Protein AF-A0A2A9N9Y6-F1 (afdb_monomer_lite)

Structure (mmCIF, N/CA/C/O backbone):
data_AF-A0A2A9N9Y6-F1
#
_entry.id   AF-A0A2A9N9Y6-F1
#
loop_
_atom_site.group_PDB
_atom_site.id
_atom_site.type_symbol
_atom_site.label_atom_id
_atom_site.label_alt_id
_atom_site.label_comp_id
_atom_site.label_asym_id
_atom_site.label_entity_id
_atom_site.label_seq_id
_atom_site.pdbx_PDB_ins_code
_atom_site.Cartn_x
_atom_site.Cartn_y
_atom_site.Cartn_z
_atom_site.occupancy
_atom_site.B_iso_or_equiv
_atom_site.auth_seq_id
_atom_site.auth_comp_id
_atom_site.auth_asym_id
_atom_site.auth_atom_id
_atom_site.pdbx_PDB_model_num
ATOM 1 N N . MET A 1 1 ? -31.499 -6.235 -30.268 1.00 58.69 1 MET A N 1
ATOM 2 C CA . MET A 1 1 ? -31.585 -4.941 -29.545 1.00 58.69 1 MET A CA 1
ATOM 3 C C . MET A 1 1 ? -32.166 -5.032 -28.131 1.00 58.69 1 MET A C 1
ATOM 5 O O . MET A 1 1 ? -31.592 -4.410 -27.254 1.00 58.69 1 MET A O 1
ATOM 9 N N . ARG A 1 2 ? -33.234 -5.801 -27.849 1.00 58.19 2 ARG A N 1
ATOM 10 C CA . ARG A 1 2 ? -33.830 -5.861 -26.489 1.00 58.19 2 ARG A CA 1
ATOM 11 C C . ARG A 1 2 ? -32.963 -6.539 -25.407 1.00 58.19 2 ARG A C 1
ATOM 13 O O . ARG A 1 2 ? -32.993 -6.105 -24.264 1.00 58.19 2 ARG A O 1
ATOM 20 N N . LEU A 1 3 ? -32.159 -7.543 -25.766 1.00 54.78 3 LEU A N 1
ATOM 21 C CA . LEU A 1 3 ? -31.260 -8.247 -24.830 1.00 54.78 3 LEU A CA 1
ATOM 22 C C . LEU A 1 3 ? -30.090 -7.379 -24.328 1.00 54.78 3 LEU A C 1
ATOM 24 O O . LEU A 1 3 ? -29.716 -7.473 -23.166 1.00 54.78 3 LEU A O 1
ATOM 28 N N . LEU A 1 4 ? -29.563 -6.486 -25.173 1.00 57.00 4 LEU A N 1
ATOM 29 C CA . LEU A 1 4 ? -28.483 -5.559 -24.801 1.00 57.00 4 LEU A CA 1
ATOM 30 C C . LEU A 1 4 ? -28.962 -4.468 -23.829 1.00 57.00 4 LEU A C 1
ATOM 32 O O . LEU A 1 4 ? -28.223 -4.084 -22.929 1.00 57.00 4 LEU A O 1
ATOM 36 N N . ALA A 1 5 ? -30.211 -4.010 -23.967 1.00 58.53 5 ALA A N 1
ATOM 37 C CA . ALA A 1 5 ? -30.794 -3.009 -23.073 1.00 58.53 5 ALA A CA 1
ATOM 38 C C . ALA A 1 5 ? -31.035 -3.557 -21.653 1.00 58.53 5 ALA A C 1
ATOM 40 O O . ALA A 1 5 ? -30.771 -2.865 -20.676 1.00 58.53 5 ALA A O 1
ATOM 41 N N . LEU A 1 6 ? -31.473 -4.816 -21.531 1.00 61.50 6 LEU A N 1
ATOM 42 C CA . LEU A 1 6 ? -31.686 -5.470 -20.234 1.00 61.50 6 LEU A CA 1
ATOM 43 C C . LEU A 1 6 ? -30.369 -5.731 -19.489 1.00 61.50 6 LEU A C 1
ATOM 45 O O . LEU A 1 6 ? -30.301 -5.507 -18.284 1.00 61.50 6 LEU A O 1
ATOM 49 N N . ALA A 1 7 ? -29.316 -6.142 -20.203 1.00 65.12 7 ALA A N 1
ATOM 50 C CA . ALA A 1 7 ? -27.988 -6.319 -19.618 1.00 65.12 7 ALA A CA 1
ATOM 51 C C . ALA A 1 7 ? -27.400 -4.987 -19.118 1.00 65.12 7 ALA A C 1
ATOM 53 O O . ALA A 1 7 ? -26.877 -4.927 -18.009 1.00 65.12 7 ALA A O 1
ATOM 54 N N . ALA A 1 8 ? -27.553 -3.901 -19.886 1.00 63.06 8 ALA A N 1
ATOM 55 C CA . ALA A 1 8 ? -27.102 -2.571 -19.478 1.00 63.06 8 ALA A CA 1
ATOM 56 C C . ALA A 1 8 ? -27.836 -2.055 -18.225 1.00 63.06 8 ALA A C 1
ATOM 58 O O . ALA A 1 8 ? -27.200 -1.491 -17.340 1.00 63.06 8 ALA A O 1
ATOM 59 N N . SER A 1 9 ? -29.149 -2.290 -18.102 1.00 68.38 9 SER A N 1
ATOM 60 C CA . SER A 1 9 ? -29.914 -1.910 -16.905 1.00 68.38 9 SER A CA 1
ATOM 61 C C . SER A 1 9 ? -29.559 -2.739 -15.664 1.00 68.38 9 SER A C 1
ATOM 63 O O . SER A 1 9 ? -29.547 -2.188 -14.566 1.00 68.38 9 SER A O 1
ATOM 65 N N . LEU A 1 10 ? -29.231 -4.030 -15.816 1.00 68.81 10 LEU A N 1
ATOM 66 C CA . LEU A 1 10 ? -28.799 -4.879 -14.697 1.00 68.81 10 LEU A CA 1
ATOM 67 C C . LEU A 1 10 ? -27.412 -4.472 -14.176 1.00 68.81 10 LEU A C 1
ATOM 69 O O . LEU A 1 10 ? -27.203 -4.381 -12.969 1.00 68.81 10 LEU A O 1
ATOM 73 N N . ILE A 1 11 ? -26.481 -4.188 -15.096 1.00 67.69 11 ILE A N 1
ATOM 74 C CA . ILE A 1 11 ? -25.127 -3.723 -14.768 1.00 67.69 11 ILE A CA 1
ATOM 75 C C . ILE A 1 11 ? -25.197 -2.355 -14.082 1.00 67.69 11 ILE A C 1
ATOM 77 O O . ILE A 1 11 ? -24.563 -2.157 -13.050 1.00 67.69 11 ILE A O 1
ATOM 81 N N . LEU A 1 12 ? -26.014 -1.432 -14.598 1.00 64.62 12 LEU A N 1
ATOM 82 C CA . LEU A 1 12 ? -26.190 -0.116 -13.987 1.00 64.62 12 LEU A CA 1
ATOM 83 C C . LEU A 1 12 ? -26.805 -0.218 -12.578 1.00 64.62 12 LEU A C 1
ATOM 85 O O . LEU A 1 12 ? -26.362 0.486 -11.677 1.00 64.62 12 LEU A O 1
ATOM 89 N N . GLY A 1 13 ? -27.759 -1.132 -12.360 1.00 67.25 13 GLY A N 1
ATOM 90 C CA . GLY A 1 13 ? -28.342 -1.398 -11.039 1.00 67.25 13 GLY A CA 1
ATOM 91 C C . GLY A 1 13 ? -27.327 -1.914 -10.009 1.00 67.25 13 GLY A C 1
ATOM 92 O O . GLY A 1 13 ? -27.244 -1.370 -8.911 1.00 67.25 13 GLY A O 1
ATOM 93 N N . LEU A 1 14 ? -26.496 -2.895 -10.382 1.00 64.69 14 LEU A N 1
ATOM 94 C CA . LEU A 1 14 ? -25.428 -3.440 -9.525 1.00 64.69 14 LEU A CA 1
ATOM 95 C C . LEU A 1 14 ? -24.343 -2.401 -9.189 1.00 64.69 14 LEU A C 1
ATOM 97 O O . LEU A 1 14 ? -23.843 -2.350 -8.061 1.00 64.69 14 LEU A O 1
ATOM 101 N N . VAL A 1 15 ? -23.992 -1.538 -10.147 1.00 66.44 15 VAL A N 1
ATOM 102 C CA . VAL A 1 15 ? -23.052 -0.428 -9.918 1.00 66.44 15 VAL A CA 1
ATOM 103 C C . VAL A 1 15 ? -23.649 0.593 -8.942 1.00 66.44 15 VAL A C 1
ATOM 105 O O . VAL A 1 15 ? -22.985 0.993 -7.989 1.00 66.44 15 VAL A O 1
ATOM 108 N N . ILE A 1 16 ? -24.919 0.970 -9.103 1.00 66.75 16 ILE A N 1
ATOM 109 C CA . ILE A 1 16 ? -25.582 1.915 -8.190 1.00 66.75 16 ILE A CA 1
ATOM 110 C C . ILE A 1 16 ? -25.660 1.341 -6.764 1.00 66.75 16 ILE A C 1
ATOM 112 O O . ILE A 1 16 ? -25.343 2.034 -5.798 1.00 66.75 16 ILE A O 1
ATOM 116 N N . GLU A 1 17 ? -26.015 0.068 -6.607 1.00 64.50 17 GLU A N 1
ATOM 117 C CA . GLU A 1 17 ? -26.155 -0.553 -5.286 1.00 64.50 17 GLU A CA 1
ATOM 118 C C . GLU A 1 17 ? -24.806 -0.699 -4.559 1.00 64.50 17 GLU A C 1
ATOM 120 O O . GLU A 1 17 ? -24.693 -0.365 -3.379 1.00 64.50 17 GLU A O 1
ATOM 125 N N . SER A 1 18 ? -23.742 -1.075 -5.277 1.00 59.81 18 SER A N 1
ATOM 126 C CA . SER A 1 18 ? -22.384 -1.148 -4.714 1.00 59.81 18 SER A CA 1
ATOM 127 C C . SER A 1 18 ? -21.819 0.221 -4.307 1.00 59.81 18 SER A C 1
ATOM 129 O O . SER A 1 18 ? -21.217 0.338 -3.237 1.00 59.81 18 SER A O 1
ATOM 131 N N . THR A 1 19 ? -22.059 1.279 -5.089 1.00 68.19 19 THR A N 1
ATOM 132 C CA . THR A 1 19 ? -21.630 2.645 -4.722 1.00 68.19 19 THR A CA 1
ATOM 133 C C . THR A 1 19 ? -22.338 3.167 -3.469 1.00 68.19 19 THR A C 1
ATOM 135 O O . THR A 1 19 ? -21.688 3.753 -2.603 1.00 68.19 19 THR A O 1
ATOM 138 N N . ASN A 1 20 ? -23.632 2.876 -3.306 1.00 73.81 20 ASN A N 1
ATOM 139 C CA . ASN A 1 20 ? -24.384 3.232 -2.100 1.00 73.81 20 ASN A CA 1
ATOM 140 C C . ASN A 1 20 ? -23.862 2.507 -0.851 1.00 73.81 20 ASN A C 1
ATOM 142 O O . ASN A 1 20 ? -23.744 3.121 0.209 1.00 73.81 20 ASN A O 1
ATOM 146 N N . VAL A 1 21 ? -23.490 1.228 -0.969 1.00 75.31 21 VAL A N 1
ATOM 147 C CA . VAL A 1 21 ? -22.902 0.458 0.142 1.00 75.31 21 VAL A CA 1
ATOM 148 C C . VAL A 1 21 ? -21.537 1.019 0.550 1.00 75.31 21 VAL A C 1
ATOM 150 O O . VAL A 1 21 ? -21.253 1.144 1.743 1.00 75.31 21 VAL A O 1
ATOM 153 N N . LEU A 1 22 ? -20.693 1.394 -0.416 1.00 68.56 22 LEU A N 1
ATOM 154 C CA . LEU A 1 22 ? -19.391 2.005 -0.134 1.00 68.56 22 LEU A CA 1
ATOM 155 C C . LEU A 1 22 ? -19.545 3.368 0.549 1.00 68.56 22 LEU A C 1
ATOM 157 O O . LEU A 1 22 ? -18.901 3.603 1.573 1.00 68.56 22 LEU A O 1
ATOM 161 N N . ALA A 1 23 ? -20.457 4.210 0.056 1.00 71.94 23 ALA A N 1
ATOM 162 C CA . ALA A 1 23 ? -20.754 5.511 0.647 1.00 71.94 23 ALA A CA 1
ATOM 163 C C . ALA A 1 23 ? -21.315 5.387 2.076 1.00 71.94 23 ALA A C 1
ATOM 165 O O . ALA A 1 23 ? -20.883 6.102 2.980 1.00 71.94 23 ALA A O 1
ATOM 166 N N . GLN A 1 24 ? -22.220 4.432 2.324 1.00 75.06 24 GLN A N 1
ATOM 167 C CA . GLN A 1 24 ? -22.729 4.158 3.673 1.00 75.06 24 GLN A CA 1
ATOM 168 C C . GLN A 1 24 ? -21.635 3.646 4.614 1.00 75.06 24 GLN A C 1
ATOM 170 O O . GLN A 1 24 ? -21.554 4.077 5.766 1.00 75.06 24 GLN A O 1
ATOM 175 N N . LYS A 1 25 ? -20.756 2.762 4.131 1.00 71.56 25 LYS A N 1
ATOM 176 C CA . LYS A 1 25 ? -19.620 2.248 4.908 1.00 71.56 25 LYS A CA 1
ATOM 177 C C . LYS A 1 25 ? -18.612 3.349 5.235 1.00 71.56 25 LYS A C 1
ATOM 179 O O . LYS A 1 25 ? -18.011 3.341 6.306 1.00 71.56 25 LYS A O 1
ATOM 184 N N . GLU A 1 26 ? -18.401 4.296 4.332 1.00 76.56 26 GLU A N 1
ATOM 185 C CA . GLU A 1 26 ? -17.541 5.455 4.557 1.00 76.56 26 GLU A CA 1
ATOM 186 C C . GLU A 1 26 ? -18.151 6.447 5.548 1.00 76.56 26 GLU A C 1
ATOM 188 O O . GLU A 1 26 ? -17.486 6.815 6.515 1.00 76.56 26 GLU A O 1
ATOM 193 N N . SER A 1 27 ? -19.440 6.764 5.403 1.00 76.94 27 SER A N 1
ATOM 194 C CA . SER A 1 27 ? -20.175 7.585 6.369 1.00 76.94 27 SER A CA 1
ATOM 195 C C . SER A 1 27 ? -20.147 6.969 7.770 1.00 76.94 27 SER A C 1
ATOM 197 O O . SER A 1 27 ? -19.859 7.666 8.736 1.00 76.94 27 SER A O 1
ATOM 199 N N . SER A 1 28 ? -20.390 5.660 7.887 1.00 83.00 28 SER A N 1
ATOM 200 C CA . SER A 1 28 ? -20.355 4.949 9.170 1.00 83.00 28 SER A CA 1
ATOM 201 C C . SER A 1 28 ? -18.963 4.973 9.808 1.00 83.00 28 SER A C 1
ATOM 203 O O . SER A 1 28 ? -18.843 5.217 11.008 1.00 83.00 28 SER A O 1
ATOM 205 N N . ARG A 1 29 ? -17.900 4.783 9.012 1.00 81.44 29 ARG A N 1
ATOM 206 C CA . ARG A 1 29 ? -16.512 4.880 9.495 1.00 81.44 29 ARG A CA 1
ATOM 207 C C . ARG A 1 29 ? -16.185 6.277 10.011 1.00 81.44 29 ARG A C 1
ATOM 209 O O . ARG A 1 29 ? -15.551 6.390 11.057 1.00 81.44 29 ARG A O 1
ATOM 216 N N . LYS A 1 30 ? -16.639 7.319 9.311 1.00 83.94 30 LYS A N 1
ATOM 217 C CA . LYS A 1 30 ? -16.426 8.709 9.720 1.00 83.94 30 LYS A CA 1
ATOM 218 C C . LYS A 1 30 ? -17.102 9.010 11.062 1.00 83.94 30 LYS A C 1
ATOM 220 O O . LYS A 1 30 ? -16.452 9.546 11.952 1.00 83.94 30 LYS A O 1
ATOM 225 N N . THR A 1 31 ? -18.346 8.570 11.256 1.00 88.81 31 THR A N 1
ATOM 226 C CA . THR A 1 31 ? -19.064 8.742 12.533 1.00 88.81 31 THR A CA 1
ATOM 227 C C . THR A 1 31 ? -18.363 8.027 13.694 1.00 88.81 31 THR A C 1
ATOM 229 O O . THR A 1 31 ? -18.177 8.616 14.756 1.00 88.81 31 THR A O 1
ATOM 232 N N . ILE A 1 32 ? -17.893 6.790 13.486 1.00 90.00 32 ILE A N 1
ATOM 233 C CA . ILE A 1 32 ? -17.138 6.042 14.508 1.00 90.00 32 ILE A CA 1
ATOM 234 C C . ILE A 1 32 ? -15.849 6.783 14.889 1.00 90.00 32 ILE A C 1
ATOM 236 O O . ILE A 1 32 ? -15.510 6.873 16.071 1.00 90.00 32 ILE A O 1
ATOM 240 N N . ALA A 1 33 ? -15.132 7.323 13.902 1.00 87.50 33 ALA A N 1
ATOM 241 C CA . ALA A 1 33 ? -13.901 8.069 14.138 1.00 87.50 33 ALA A CA 1
ATOM 242 C C . ALA A 1 33 ? -14.154 9.369 14.926 1.00 87.50 33 ALA A C 1
ATOM 244 O O . ALA A 1 33 ? -13.429 9.653 15.879 1.00 87.50 33 ALA A O 1
ATOM 245 N N . GLU A 1 34 ? -15.211 10.116 14.592 1.00 90.31 34 GLU A N 1
ATOM 246 C CA . GLU A 1 34 ? -15.605 11.341 15.304 1.00 90.31 34 GLU A CA 1
ATOM 247 C C . GLU A 1 34 ? -15.986 11.064 16.767 1.00 90.31 34 GLU A C 1
ATOM 249 O O . GLU A 1 34 ? -15.565 11.790 17.671 1.00 90.31 34 GLU A O 1
ATOM 254 N N . ASP A 1 35 ? -16.741 9.995 17.027 1.00 91.62 35 ASP A N 1
ATOM 255 C CA . ASP A 1 35 ? -17.136 9.613 18.387 1.00 91.62 35 ASP A CA 1
ATOM 256 C C . ASP A 1 35 ? -15.939 9.146 19.223 1.00 91.62 35 ASP A C 1
ATOM 258 O O . ASP A 1 35 ? -15.804 9.521 20.391 1.00 91.62 35 ASP A O 1
ATOM 262 N N . THR A 1 36 ? -15.019 8.403 18.604 1.00 91.69 36 THR A N 1
ATOM 263 C CA . THR A 1 36 ? -13.768 7.978 19.249 1.00 91.69 36 THR A CA 1
ATOM 264 C C . THR A 1 36 ? -12.891 9.182 19.582 1.00 91.69 36 THR A C 1
ATOM 266 O O . THR A 1 36 ? -12.362 9.273 20.689 1.00 91.69 36 THR A O 1
ATOM 269 N N . CYS A 1 37 ? -12.779 10.151 18.669 1.00 91.25 37 CYS A N 1
ATOM 270 C CA . CYS A 1 37 ? -12.046 11.393 18.905 1.00 91.25 37 CYS A CA 1
ATOM 271 C C . CYS A 1 37 ? -12.609 12.167 20.103 1.00 91.25 37 CYS A C 1
ATOM 273 O O . CYS A 1 37 ? -11.850 12.618 20.963 1.00 91.25 37 CYS A O 1
ATOM 275 N N . LYS A 1 38 ? -13.938 12.303 20.198 1.00 91.94 38 LYS A N 1
ATOM 276 C CA . LYS A 1 38 ? -14.586 12.977 21.336 1.00 91.94 38 LYS A CA 1
ATOM 277 C C . LYS A 1 38 ? -14.271 12.273 22.657 1.00 91.94 38 LYS A C 1
ATOM 279 O O . LYS A 1 38 ? -13.947 12.945 23.636 1.00 91.94 38 LYS A O 1
ATOM 284 N N . ALA A 1 39 ? -14.317 10.939 22.680 1.00 91.62 39 ALA A N 1
ATOM 285 C CA . ALA A 1 39 ? -13.985 10.145 23.862 1.00 91.62 39 ALA A CA 1
ATOM 286 C C . ALA A 1 39 ? -12.510 10.304 24.274 1.00 91.62 39 ALA A C 1
ATOM 288 O O . ALA A 1 39 ? -12.209 10.526 25.449 1.00 91.62 39 ALA A O 1
ATOM 289 N N . LEU A 1 40 ? -11.590 10.267 23.305 1.00 91.12 40 LEU A N 1
ATOM 290 C CA . LEU A 1 40 ? -10.159 10.477 23.529 1.00 91.12 40 LEU A CA 1
ATOM 291 C C . LEU A 1 40 ? -9.873 11.873 24.084 1.00 91.12 40 LEU A C 1
ATOM 293 O O . LEU A 1 40 ? -9.173 12.002 25.088 1.00 91.12 40 LEU A O 1
ATOM 297 N N . LYS A 1 41 ? -10.474 12.907 23.490 1.00 90.94 41 LYS A N 1
ATOM 298 C CA . LYS A 1 41 ? -10.328 14.299 23.928 1.00 90.94 41 LYS A CA 1
ATOM 299 C C . LYS A 1 41 ? -10.867 14.512 25.344 1.00 90.94 41 LYS A C 1
ATOM 301 O O . LYS A 1 41 ? -10.238 15.204 26.140 1.00 90.94 41 LYS A O 1
ATOM 306 N N . ALA A 1 42 ? -11.983 13.866 25.693 1.00 90.31 42 ALA A N 1
ATOM 307 C CA . ALA A 1 42 ? -12.550 13.921 27.040 1.00 90.31 42 ALA A CA 1
ATOM 308 C C . ALA A 1 42 ? -11.653 13.263 28.107 1.00 90.31 42 ALA A C 1
ATOM 310 O O . ALA A 1 42 ? -11.674 13.688 29.260 1.00 90.31 42 ALA A O 1
ATOM 311 N N . LYS A 1 43 ? -10.868 12.238 27.745 1.00 88.31 43 LYS A N 1
ATOM 312 C CA . LYS A 1 43 ? -10.012 11.499 28.691 1.00 88.31 43 LYS A CA 1
ATOM 313 C C . LYS A 1 43 ? -8.578 12.006 28.785 1.00 88.31 43 LYS A C 1
ATOM 315 O O . LYS A 1 43 ? -8.010 11.984 29.872 1.00 88.31 43 LYS A O 1
ATOM 320 N N . LEU A 1 44 ? -7.987 12.398 27.660 1.00 87.69 44 LEU A N 1
ATOM 321 C CA . LEU A 1 44 ? -6.572 12.773 27.552 1.00 87.69 44 LEU A CA 1
ATOM 322 C C . LEU A 1 44 ? -6.359 14.292 27.486 1.00 87.69 44 LEU A C 1
ATOM 324 O O . LEU A 1 44 ? -5.232 14.760 27.627 1.00 87.69 44 LEU A O 1
ATOM 328 N N . GLY A 1 45 ? -7.435 15.063 27.311 1.00 86.62 45 GLY A N 1
ATOM 329 C CA . GLY A 1 45 ? -7.388 16.516 27.223 1.00 86.62 45 GLY A CA 1
ATOM 330 C C . GLY A 1 45 ? -6.913 17.036 25.863 1.00 86.62 45 GLY A C 1
ATOM 331 O O . GLY A 1 45 ? -6.511 16.288 24.972 1.00 86.62 45 GLY A O 1
ATOM 332 N N . THR A 1 46 ? -6.965 18.360 25.717 1.00 82.94 46 THR A N 1
ATOM 333 C CA . THR A 1 46 ? -6.658 19.086 24.471 1.00 82.94 46 THR A CA 1
ATOM 334 C C . THR A 1 46 ? -5.169 19.163 24.151 1.00 82.94 46 THR A C 1
ATOM 336 O O . THR A 1 46 ? -4.812 19.457 23.021 1.00 82.94 46 THR A O 1
ATOM 339 N N . THR A 1 47 ? -4.299 18.929 25.136 1.00 83.00 47 THR A N 1
ATOM 340 C CA . THR A 1 47 ? -2.842 18.932 24.938 1.00 83.00 47 THR A CA 1
ATOM 341 C C . THR A 1 47 ? -2.374 17.669 24.222 1.00 83.00 47 THR A C 1
ATOM 343 O O . THR A 1 47 ? -1.484 17.733 23.392 1.00 83.00 47 THR A O 1
ATOM 346 N N . ILE A 1 48 ? -2.978 16.517 24.531 1.00 86.44 48 ILE A N 1
ATOM 347 C CA . ILE A 1 48 ? -2.622 15.227 23.921 1.00 86.44 48 ILE A CA 1
ATOM 348 C C . ILE A 1 48 ? -3.394 15.003 22.618 1.00 86.44 48 ILE A C 1
ATOM 350 O O . ILE A 1 48 ? -2.870 14.397 21.687 1.00 86.44 48 ILE A O 1
ATOM 354 N N . VAL A 1 49 ? -4.641 15.473 22.553 1.00 88.50 49 VAL A N 1
ATOM 355 C CA . VAL A 1 49 ? -5.497 15.394 21.363 1.00 88.50 49 VAL A CA 1
ATOM 356 C C . VAL A 1 49 ? -5.819 16.820 20.916 1.00 88.50 49 VAL A C 1
ATOM 358 O O . VAL A 1 49 ? -6.830 17.381 21.360 1.00 88.50 49 VAL A O 1
ATOM 361 N N . PRO A 1 50 ? -4.941 17.442 20.111 1.00 86.94 50 PRO A N 1
ATOM 362 C CA . PRO A 1 50 ? -5.142 18.806 19.660 1.00 86.94 50 PRO A CA 1
ATOM 363 C C . PRO A 1 50 ? -6.295 18.907 18.666 1.00 86.94 50 PRO A C 1
ATOM 365 O O . PRO A 1 50 ? -6.704 17.934 18.030 1.00 86.94 50 PRO A O 1
ATOM 368 N N . ASP A 1 51 ? -6.811 20.125 18.544 1.00 85.56 51 ASP A N 1
ATOM 369 C CA . ASP A 1 51 ? -7.822 20.476 17.557 1.00 85.56 51 ASP A CA 1
ATOM 370 C C . ASP A 1 51 ? -7.238 20.570 16.145 1.00 85.56 51 ASP A C 1
ATOM 372 O O . ASP A 1 51 ? -6.072 20.913 15.969 1.00 85.56 51 ASP A O 1
ATOM 376 N N . GLU A 1 52 ? -8.084 20.357 15.136 1.00 81.88 52 GLU A N 1
ATOM 377 C CA . GLU A 1 52 ? -7.733 20.447 13.707 1.00 81.88 52 GLU A CA 1
ATOM 378 C C . GLU A 1 52 ? -7.104 21.793 13.298 1.00 81.88 52 GLU A C 1
ATOM 380 O O . GLU A 1 52 ? -6.378 21.881 12.312 1.00 81.88 52 GLU A O 1
ATOM 385 N N . ASN A 1 53 ? -7.357 22.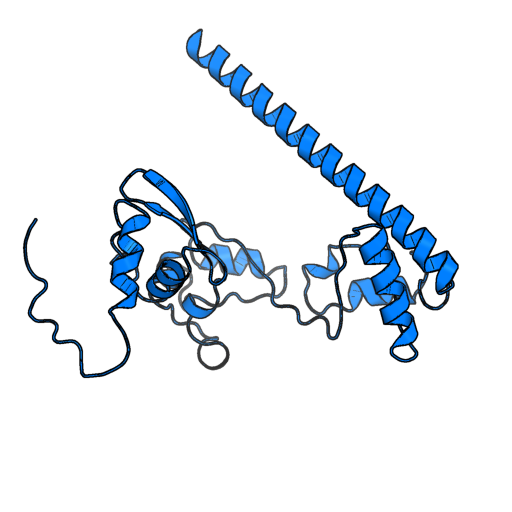848 14.078 1.00 83.00 53 ASN A N 1
ATOM 386 C CA . ASN A 1 53 ? -6.839 24.194 13.840 1.00 83.00 53 ASN A CA 1
ATOM 387 C C . ASN A 1 53 ? -5.522 24.482 14.583 1.00 83.00 53 ASN A C 1
ATOM 389 O O . ASN A 1 53 ? -5.039 25.616 14.548 1.00 83.00 53 ASN A O 1
ATOM 393 N N . SER A 1 54 ? -4.959 23.511 15.309 1.00 85.69 54 SER A N 1
ATOM 394 C CA . SER A 1 54 ? -3.718 23.719 16.052 1.00 85.69 54 SER A CA 1
ATOM 395 C C . SER A 1 54 ? -2.488 23.645 15.128 1.00 85.69 54 SER A C 1
ATOM 397 O O . SER A 1 54 ? -2.489 22.926 14.125 1.00 85.69 54 SER A O 1
ATOM 399 N N . PRO A 1 55 ? -1.395 24.356 15.457 1.00 85.62 55 PRO A N 1
ATOM 400 C CA . PRO A 1 55 ? -0.151 24.252 14.695 1.00 85.62 55 PRO A CA 1
ATOM 401 C C . PRO A 1 55 ? 0.481 22.854 14.794 1.00 85.62 55 PRO A C 1
ATOM 403 O O . PRO A 1 55 ? 1.139 22.416 13.856 1.00 85.62 55 PRO A O 1
ATOM 406 N N . GLU A 1 56 ? 0.262 22.135 15.898 1.00 84.06 56 GLU A N 1
ATOM 407 C CA . GLU A 1 56 ? 0.749 20.760 16.091 1.00 84.06 56 GLU A CA 1
ATOM 408 C C . GLU A 1 56 ? 0.012 19.776 15.177 1.00 84.06 56 GLU A C 1
ATOM 410 O O . GLU A 1 56 ? 0.624 18.859 14.632 1.00 84.06 56 GLU A O 1
ATOM 415 N N . TRP A 1 57 ? -1.289 19.999 14.966 1.00 85.88 57 TRP A N 1
ATOM 416 C CA . TRP A 1 57 ? -2.086 19.248 14.005 1.00 85.88 57 TRP A CA 1
ATOM 417 C C . TRP A 1 57 ? -1.564 19.434 12.582 1.00 85.88 57 TRP A C 1
ATOM 419 O O . TRP A 1 57 ? -1.263 18.455 11.902 1.00 85.88 57 TRP A O 1
ATOM 429 N N . ALA A 1 58 ? -1.401 20.691 12.157 1.00 85.00 58 ALA A N 1
ATOM 430 C CA . ALA A 1 58 ? -0.894 21.015 10.828 1.00 85.00 58 ALA A CA 1
ATOM 431 C C . ALA A 1 58 ? 0.511 20.435 10.597 1.00 85.00 58 ALA A C 1
ATOM 433 O O . ALA A 1 58 ? 0.765 19.834 9.557 1.00 85.00 58 ALA A O 1
ATOM 434 N N . ALA A 1 59 ? 1.397 20.540 11.593 1.00 82.69 59 ALA A N 1
ATOM 435 C CA . ALA A 1 59 ? 2.741 19.975 11.518 1.00 82.69 59 ALA A CA 1
ATOM 436 C C . ALA A 1 59 ? 2.737 18.445 11.385 1.00 82.69 59 ALA A C 1
ATOM 438 O O . ALA A 1 59 ? 3.624 17.888 10.749 1.00 82.69 59 ALA A O 1
ATOM 439 N N . ALA A 1 60 ? 1.760 17.747 11.965 1.00 79.56 60 ALA A N 1
ATOM 440 C CA . ALA A 1 60 ? 1.691 16.293 11.872 1.00 79.56 60 ALA A CA 1
ATOM 441 C C . ALA A 1 60 ? 1.117 15.765 10.560 1.00 79.56 60 ALA A C 1
ATOM 443 O O . ALA A 1 60 ? 1.403 14.617 10.223 1.00 79.56 60 ALA A O 1
ATOM 444 N N . LEU A 1 61 ? 0.357 16.581 9.826 1.00 79.44 61 LEU A N 1
ATOM 445 C CA . LEU A 1 61 ? -0.052 16.256 8.459 1.00 79.44 61 LEU A CA 1
ATOM 446 C C . LEU A 1 61 ? 1.141 16.293 7.495 1.00 79.44 61 LEU A C 1
ATOM 448 O O . LEU A 1 61 ? 1.246 15.411 6.655 1.00 79.44 61 LEU A O 1
ATOM 452 N N . ASP A 1 62 ? 2.068 17.234 7.701 1.00 76.12 62 ASP A N 1
ATOM 453 C CA . ASP A 1 62 ? 3.289 17.425 6.892 1.00 76.12 62 ASP A CA 1
ATOM 454 C C . ASP A 1 62 ? 4.496 16.600 7.404 1.00 76.12 62 ASP A C 1
ATOM 456 O O . ASP A 1 62 ? 5.541 16.490 6.767 1.00 76.12 62 ASP A O 1
ATOM 460 N N . ALA A 1 63 ? 4.378 15.984 8.586 1.00 71.81 63 ALA A N 1
ATOM 461 C CA . ALA A 1 63 ? 5.436 15.169 9.187 1.00 71.81 63 ALA A CA 1
ATOM 462 C C . ALA A 1 63 ? 5.753 13.835 8.471 1.00 71.81 63 ALA A C 1
ATOM 464 O O . ALA A 1 63 ? 6.893 13.365 8.588 1.00 71.81 63 ALA A O 1
ATOM 465 N N . PRO A 1 64 ? 4.810 13.134 7.807 1.00 70.94 64 PRO A N 1
ATOM 466 C CA . PRO A 1 64 ? 5.132 11.919 7.080 1.00 70.94 64 PRO A CA 1
ATOM 467 C C . PRO A 1 64 ? 6.048 12.221 5.892 1.00 70.94 64 PRO A C 1
ATOM 469 O O . PRO A 1 64 ? 5.691 12.947 4.977 1.00 70.94 64 PRO A O 1
ATOM 472 N N . TRP A 1 65 ? 7.194 11.545 5.825 1.00 62.59 65 TRP A N 1
ATOM 473 C CA . TRP A 1 65 ? 8.101 11.634 4.670 1.00 62.59 65 TRP A CA 1
ATOM 474 C C . TRP A 1 65 ? 7.527 11.017 3.379 1.00 62.59 65 TRP A C 1
ATOM 476 O O . TRP A 1 65 ? 8.130 11.076 2.311 1.00 62.59 65 TRP A O 1
ATOM 486 N N . ASN A 1 66 ? 6.388 10.343 3.497 1.00 63.34 66 ASN A N 1
ATOM 487 C CA . ASN A 1 66 ? 5.696 9.643 2.431 1.00 63.34 66 ASN A CA 1
ATOM 488 C C . ASN A 1 66 ? 4.528 10.514 1.937 1.00 63.34 66 ASN A C 1
ATOM 490 O O . ASN A 1 66 ? 3.556 10.707 2.670 1.00 63.34 66 ASN A O 1
ATOM 494 N N . LEU A 1 67 ? 4.593 10.943 0.672 1.00 61.78 67 LEU A N 1
ATOM 495 C CA . LEU A 1 67 ? 3.606 11.830 0.040 1.00 61.78 67 LEU A CA 1
ATOM 496 C C . LEU A 1 67 ? 2.196 11.222 -0.094 1.00 61.78 67 LEU A C 1
ATOM 498 O O . LEU A 1 67 ? 1.230 11.946 -0.302 1.00 61.78 67 LEU A O 1
ATOM 502 N N . VAL A 1 68 ? 2.028 9.902 0.043 1.00 62.47 68 VAL A N 1
ATOM 503 C CA . VAL A 1 68 ? 0.694 9.269 0.104 1.00 62.47 68 VAL A CA 1
ATOM 504 C C . VAL A 1 68 ? 0.009 9.539 1.442 1.00 62.47 68 VAL A C 1
ATOM 506 O O . VAL A 1 68 ? -1.214 9.653 1.487 1.00 62.47 68 VAL A O 1
ATOM 509 N N . ASN A 1 69 ? 0.774 9.654 2.530 1.00 62.09 69 ASN A N 1
ATOM 510 C CA . ASN A 1 69 ? 0.212 9.964 3.846 1.00 62.09 69 ASN A CA 1
ATOM 511 C C . ASN A 1 69 ? -0.145 11.457 3.976 1.00 62.09 69 ASN A C 1
ATOM 513 O O . ASN A 1 69 ? -1.061 11.777 4.725 1.00 62.09 69 ASN A O 1
ATOM 517 N N . ASP A 1 70 ? 0.512 12.330 3.205 1.00 61.94 70 ASP A N 1
ATOM 518 C CA . ASP A 1 70 ? 0.259 13.783 3.144 1.00 61.94 70 ASP A CA 1
ATOM 519 C C . ASP A 1 70 ? -1.150 14.112 2.584 1.00 61.94 70 ASP A C 1
ATOM 521 O O . ASP A 1 70 ? -1.776 15.114 2.919 1.00 61.94 70 ASP A O 1
ATOM 525 N N . GLY A 1 71 ? -1.732 13.200 1.792 1.00 62.09 71 GLY A N 1
ATOM 526 C CA . GLY A 1 71 ? -3.102 13.315 1.272 1.00 62.09 71 GLY A CA 1
ATOM 527 C C . GLY A 1 71 ? -4.207 12.752 2.178 1.00 62.09 71 GLY A C 1
ATOM 528 O O . GLY A 1 71 ? -5.382 12.811 1.806 1.00 62.09 71 GLY A O 1
ATOM 529 N N . VAL A 1 72 ? -3.873 12.167 3.336 1.00 68.88 72 VAL A N 1
ATOM 530 C CA . VAL A 1 72 ? -4.841 11.504 4.226 1.00 68.88 72 VAL A CA 1
ATOM 531 C C . VAL A 1 72 ? -4.946 12.265 5.544 1.00 68.88 72 VAL A C 1
ATOM 533 O O . VAL A 1 72 ? -4.162 12.054 6.462 1.00 68.88 72 VAL A O 1
ATOM 536 N N . ALA A 1 73 ? -5.971 13.111 5.666 1.00 77.00 73 ALA A N 1
ATOM 537 C CA . ALA A 1 73 ? -6.271 13.804 6.916 1.00 77.00 73 ALA A CA 1
ATOM 538 C C . ALA A 1 73 ? -7.016 12.866 7.896 1.00 77.00 73 ALA A C 1
ATOM 540 O O . ALA A 1 73 ? -8.153 12.467 7.612 1.00 77.00 73 ALA A O 1
ATOM 541 N N . PRO A 1 74 ? -6.422 12.487 9.044 1.00 85.56 74 PRO A N 1
ATOM 542 C CA . PRO A 1 74 ? -7.120 11.724 10.070 1.00 85.56 74 PRO A CA 1
ATOM 543 C C . PRO A 1 74 ? -8.208 12.573 10.740 1.00 85.56 74 PRO A C 1
ATOM 545 O O . PRO A 1 74 ? -8.144 13.796 10.764 1.00 85.56 74 PRO A O 1
ATOM 548 N N . THR A 1 75 ? -9.205 11.922 11.343 1.00 88.56 75 THR A N 1
ATOM 549 C CA . THR A 1 75 ? -10.238 12.613 12.139 1.00 88.56 75 THR A CA 1
ATOM 550 C C . THR A 1 75 ? -9.690 13.145 13.462 1.00 88.56 75 THR A C 1
ATOM 552 O O . THR A 1 75 ? -10.184 14.140 13.979 1.00 88.56 75 THR A O 1
ATOM 555 N N . CYS A 1 76 ? -8.675 12.482 14.022 1.00 89.06 76 CYS A N 1
ATOM 556 C CA . CYS A 1 76 ? -7.984 12.923 15.227 1.00 89.06 76 CYS A CA 1
ATOM 557 C C . CYS A 1 76 ? -6.550 12.392 15.280 1.00 89.06 76 CYS A C 1
ATOM 559 O O . CYS A 1 76 ? -6.284 11.292 14.794 1.00 89.06 76 CYS A O 1
ATOM 561 N N . ILE A 1 77 ? -5.652 13.127 15.933 1.00 89.50 77 ILE A N 1
ATOM 562 C CA . ILE A 1 77 ? -4.259 12.746 16.156 1.00 89.50 77 ILE A CA 1
ATOM 563 C C . ILE A 1 77 ? -4.020 12.774 17.661 1.00 89.50 77 ILE A C 1
ATOM 565 O O . ILE A 1 77 ? -4.480 13.675 18.359 1.00 89.50 77 ILE A O 1
ATOM 569 N N . VAL A 1 78 ? -3.333 11.754 18.163 1.00 89.50 78 VAL A N 1
ATOM 570 C CA . VAL A 1 78 ? -2.971 11.627 19.575 1.00 89.50 78 VAL A CA 1
ATOM 571 C C . VAL A 1 78 ? -1.456 11.770 19.667 1.00 89.50 78 VAL A C 1
ATOM 573 O O . VAL A 1 78 ? -0.740 10.930 19.124 1.00 89.50 78 VAL A O 1
ATOM 576 N N . PHE A 1 79 ? -0.972 12.799 20.363 1.00 88.19 79 PHE A N 1
ATOM 577 C CA . PHE A 1 79 ? 0.451 13.040 20.613 1.00 88.19 79 PHE A CA 1
ATOM 578 C C . PHE A 1 79 ? 0.816 12.654 22.049 1.00 88.19 79 PHE A C 1
ATOM 580 O O . PHE A 1 79 ? 0.637 13.439 22.982 1.00 88.19 79 PHE A O 1
ATOM 587 N N . PRO A 1 80 ? 1.313 11.430 22.279 1.00 86.06 80 PRO A N 1
ATOM 588 C CA . PRO A 1 80 ? 1.790 11.038 23.596 1.00 86.06 80 PRO A CA 1
ATOM 589 C C . PRO A 1 80 ? 3.157 11.690 23.876 1.00 86.06 80 PRO A C 1
ATOM 591 O O . PRO A 1 80 ? 4.164 11.271 23.314 1.00 86.06 80 PRO A O 1
ATOM 594 N N . TYR A 1 81 ? 3.198 12.704 24.747 1.00 77.50 81 TYR A N 1
ATOM 595 C CA . TYR A 1 81 ? 4.454 13.366 25.153 1.00 77.50 81 TYR A CA 1
ATOM 596 C C . TYR A 1 81 ? 5.146 12.683 26.345 1.00 77.50 81 TYR A C 1
ATOM 598 O O . TYR A 1 81 ? 6.367 12.554 26.353 1.00 77.50 81 TYR A O 1
ATOM 606 N N . ASP A 1 82 ? 4.367 12.188 27.311 1.00 63.62 82 ASP A N 1
ATOM 607 C CA . ASP A 1 82 ? 4.844 11.328 28.403 1.00 63.62 82 ASP A CA 1
ATOM 608 C C . ASP A 1 82 ? 4.538 9.848 28.119 1.00 63.62 82 ASP A C 1
ATOM 610 O O . ASP A 1 82 ? 3.636 9.556 27.333 1.00 63.62 82 ASP A O 1
ATOM 614 N N . HIS A 1 83 ? 5.293 8.947 28.772 1.00 66.44 83 HIS A N 1
ATOM 615 C CA . HIS A 1 83 ? 5.336 7.474 28.647 1.00 66.44 83 HIS A CA 1
ATOM 616 C C . HIS A 1 83 ? 3.976 6.713 28.504 1.00 66.44 83 HIS A C 1
ATOM 618 O O . HIS A 1 83 ? 2.887 7.260 28.371 1.00 66.44 83 HIS A O 1
ATOM 624 N N . THR A 1 84 ? 4.042 5.375 28.549 1.00 65.25 84 THR A N 1
ATOM 625 C CA . THR A 1 84 ? 3.006 4.339 28.319 1.00 65.25 84 THR A CA 1
ATOM 626 C C . THR A 1 84 ? 1.529 4.645 28.671 1.00 65.25 84 THR A C 1
ATOM 628 O O . THR A 1 84 ? 0.664 4.156 27.932 1.00 65.25 84 THR A O 1
ATOM 631 N N . PRO A 1 85 ? 1.164 5.401 29.737 1.00 80.38 85 PRO A N 1
ATOM 632 C CA . PRO A 1 85 ? -0.240 5.640 30.082 1.00 80.38 85 PRO A CA 1
ATOM 633 C C . PRO A 1 85 ? -1.097 6.242 28.961 1.00 80.38 85 PRO A C 1
ATOM 635 O O . PRO A 1 85 ? -2.192 5.727 28.725 1.00 80.38 85 PRO A O 1
ATOM 638 N N . HIS A 1 86 ? -0.608 7.249 28.228 1.00 85.75 86 HIS A N 1
ATOM 639 C CA . HIS A 1 86 ? -1.379 7.907 27.162 1.00 85.75 86 HIS A CA 1
ATOM 640 C C . HIS A 1 86 ? -1.727 6.947 26.024 1.00 85.75 86 HIS A C 1
ATOM 642 O O . HIS A 1 86 ? -2.885 6.851 25.620 1.00 85.75 86 HIS A O 1
ATOM 648 N N . VAL A 1 87 ? -0.743 6.166 25.571 1.00 85.81 87 VAL A N 1
ATOM 649 C CA . VAL A 1 87 ? -0.940 5.156 24.524 1.00 85.81 87 VAL A CA 1
ATOM 650 C C . VAL A 1 87 ? -1.905 4.075 25.006 1.00 85.81 87 VAL A C 1
ATOM 652 O O . VAL A 1 87 ? -2.823 3.699 24.284 1.00 85.81 87 VAL A O 1
ATOM 655 N N . SER A 1 88 ? -1.760 3.606 26.249 1.00 87.25 88 SER A N 1
ATOM 656 C CA . SER A 1 88 ? -2.643 2.571 26.801 1.00 87.25 88 SER A CA 1
ATOM 657 C C . SER A 1 88 ? -4.101 3.031 26.926 1.00 87.25 88 SER A C 1
ATOM 659 O O . SER A 1 88 ? -5.018 2.248 26.685 1.00 87.25 88 SER A O 1
ATOM 661 N N . ALA A 1 89 ? -4.327 4.298 27.279 1.00 86.81 89 ALA A N 1
ATOM 662 C CA . ALA A 1 89 ? -5.654 4.891 27.357 1.00 86.81 89 ALA A CA 1
ATOM 663 C C . ALA A 1 89 ? -6.241 5.116 25.958 1.00 86.81 89 ALA A C 1
ATOM 665 O O . ALA A 1 89 ? -7.398 4.771 25.729 1.00 86.81 89 ALA A O 1
ATOM 666 N N . ALA A 1 90 ? -5.429 5.593 25.011 1.00 88.38 90 ALA A N 1
ATOM 667 C CA . ALA A 1 90 ? -5.856 5.780 23.632 1.00 88.38 90 ALA A CA 1
ATOM 668 C C . ALA A 1 90 ? -6.263 4.455 22.969 1.00 88.38 90 ALA A C 1
ATOM 670 O O . ALA A 1 90 ? -7.347 4.344 22.399 1.00 88.38 90 ALA A O 1
ATOM 671 N N . MET A 1 91 ? -5.443 3.413 23.128 1.00 89.44 91 MET A N 1
ATOM 672 C CA . MET A 1 91 ? -5.728 2.087 22.577 1.00 89.44 91 MET A CA 1
ATOM 673 C C . MET A 1 91 ? -6.987 1.456 23.179 1.00 89.44 91 MET A C 1
ATOM 675 O O . MET A 1 91 ? -7.714 0.767 22.467 1.00 89.44 91 MET A O 1
ATOM 679 N N . LYS A 1 92 ? -7.285 1.702 24.463 1.00 90.94 92 LYS A N 1
ATOM 680 C CA . LYS A 1 92 ? -8.532 1.227 25.085 1.00 90.94 92 LYS A CA 1
ATOM 681 C C . LYS A 1 92 ? -9.763 1.816 24.401 1.00 90.94 92 LYS A C 1
ATOM 683 O O . LYS A 1 92 ? -10.659 1.058 24.045 1.00 90.94 92 LYS A O 1
ATOM 688 N N . GLU A 1 93 ? -9.791 3.128 24.179 1.00 89.38 93 GLU A N 1
ATOM 689 C CA . GLU A 1 93 ? -10.922 3.783 23.506 1.00 89.38 93 GLU A CA 1
ATOM 690 C C . GLU A 1 93 ? -11.051 3.332 22.047 1.00 89.38 93 GLU A C 1
ATOM 692 O O . GLU A 1 93 ? -12.140 2.975 21.603 1.00 89.38 93 GLU A O 1
ATOM 697 N N . ILE A 1 94 ? -9.935 3.239 21.318 1.00 89.06 94 ILE A N 1
ATOM 698 C CA . ILE A 1 94 ? -9.919 2.762 19.927 1.00 89.06 94 ILE A CA 1
ATOM 699 C C . ILE A 1 94 ? -10.520 1.354 19.812 1.00 89.06 94 ILE A C 1
ATOM 701 O O . ILE A 1 94 ? -11.335 1.097 18.924 1.00 89.06 94 ILE A O 1
ATOM 705 N N . VAL A 1 95 ? -10.162 0.446 20.727 1.00 90.69 95 VAL A N 1
ATOM 706 C CA . VAL A 1 95 ? -10.689 -0.927 20.748 1.00 90.69 95 VAL A CA 1
ATOM 707 C C . VAL A 1 95 ? -12.175 -0.957 21.120 1.00 90.69 95 VAL A C 1
ATOM 709 O O . VAL A 1 95 ? -12.931 -1.699 20.493 1.00 90.69 95 VAL A O 1
ATOM 712 N N . ILE A 1 96 ? -12.611 -0.149 22.094 1.00 90.38 96 ILE A N 1
ATOM 713 C CA . ILE A 1 96 ? -14.024 -0.055 22.506 1.00 90.38 96 ILE A CA 1
ATOM 714 C C . ILE A 1 96 ? -14.900 0.404 21.337 1.00 90.38 96 ILE A C 1
ATOM 716 O O . ILE A 1 96 ? -15.931 -0.208 21.055 1.00 90.38 96 ILE A O 1
ATOM 720 N N . HIS A 1 97 ? -14.466 1.446 20.631 1.00 88.31 97 HIS A N 1
ATOM 721 C CA . HIS A 1 97 ? -15.215 2.033 19.524 1.00 88.31 97 HIS A CA 1
ATOM 722 C C . HIS A 1 97 ? -14.987 1.321 18.180 1.00 88.31 97 HIS A C 1
ATOM 724 O O . HIS A 1 97 ? -15.686 1.610 17.211 1.00 88.31 97 HIS A O 1
ATOM 730 N N . LYS A 1 98 ? -14.047 0.364 18.114 1.00 87.94 98 LYS A N 1
ATOM 731 C CA . LYS A 1 98 ? -13.617 -0.324 16.881 1.00 87.94 98 LYS A CA 1
ATOM 732 C C . LYS A 1 98 ? -13.179 0.654 15.784 1.00 87.94 98 LYS A C 1
ATOM 734 O O . LYS A 1 98 ? -13.445 0.435 14.601 1.00 87.94 98 LYS A O 1
ATOM 739 N N . ALA A 1 99 ? -12.525 1.742 16.178 1.00 87.44 99 ALA A N 1
ATOM 740 C CA . ALA A 1 99 ? -12.035 2.736 15.238 1.00 87.44 99 ALA A CA 1
ATOM 741 C C . ALA A 1 99 ? -10.827 2.206 14.457 1.00 87.44 99 ALA A C 1
ATOM 743 O O . ALA A 1 99 ? -9.966 1.506 14.995 1.00 87.44 99 ALA A O 1
ATOM 744 N N . HIS A 1 100 ? -10.744 2.577 13.180 1.00 84.88 100 HIS A N 1
ATOM 745 C CA . HIS A 1 100 ? -9.514 2.404 12.420 1.00 84.88 100 HIS A CA 1
ATOM 746 C C . HIS A 1 100 ? -8.463 3.377 12.948 1.00 84.88 100 HIS A C 1
ATOM 748 O O . HIS A 1 100 ? -8.759 4.548 13.177 1.00 84.88 100 HIS A O 1
ATOM 754 N N . TYR A 1 101 ? -7.237 2.895 13.118 1.00 87.62 101 TYR A N 1
ATOM 755 C CA . TYR A 1 101 ? -6.129 3.703 13.603 1.00 87.62 101 TYR A CA 1
ATOM 756 C C . TYR A 1 101 ? -4.876 3.441 12.772 1.00 87.62 101 TYR A C 1
ATOM 758 O O . TYR A 1 101 ? -4.704 2.369 12.188 1.00 87.62 101 TYR A O 1
ATOM 766 N N . ALA A 1 102 ? -3.996 4.434 12.745 1.00 80.88 102 ALA A N 1
ATOM 767 C CA . ALA A 1 102 ? -2.649 4.332 12.215 1.00 80.88 102 ALA A CA 1
ATOM 768 C C . ALA A 1 102 ? -1.675 4.786 13.305 1.00 80.88 102 ALA A C 1
ATOM 770 O O . ALA A 1 102 ? -2.000 5.656 14.112 1.00 80.88 102 ALA A O 1
ATOM 771 N N . VAL A 1 103 ? -0.492 4.177 13.346 1.00 82.50 103 VAL A N 1
ATOM 772 C CA . VAL A 1 103 ? 0.574 4.572 14.270 1.00 82.50 103 VAL A CA 1
ATOM 773 C C . VAL A 1 103 ? 1.692 5.189 13.450 1.00 82.50 103 VAL A C 1
ATOM 775 O O . VAL A 1 103 ? 2.297 4.520 12.612 1.00 82.50 103 VAL A O 1
ATOM 778 N N . GLN A 1 104 ? 1.963 6.464 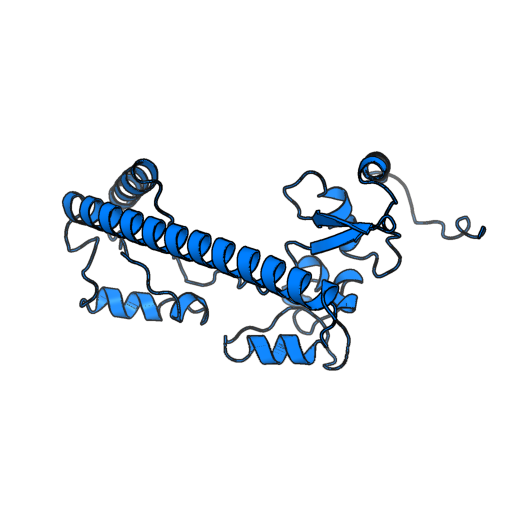13.703 1.00 74.50 104 GLN A N 1
ATOM 779 C CA . GLN A 1 104 ? 3.045 7.198 13.069 1.00 74.50 104 GLN A CA 1
ATOM 780 C C . GLN A 1 104 ? 4.218 7.308 14.042 1.00 74.50 104 GLN A C 1
ATOM 782 O O . GLN A 1 104 ? 4.090 7.844 15.138 1.00 74.50 104 GLN A O 1
ATOM 787 N N . SER A 1 105 ? 5.361 6.755 13.637 1.00 73.31 105 SER A N 1
ATOM 788 C CA . SER A 1 105 ? 6.661 7.006 14.268 1.00 73.31 105 SER A CA 1
ATOM 789 C C . SER A 1 105 ? 7.453 7.940 13.344 1.00 73.31 105 SER A C 1
ATOM 791 O O . SER A 1 105 ? 6.988 9.038 13.071 1.00 73.31 105 SER A O 1
ATOM 793 N N . GLY A 1 106 ? 8.569 7.509 12.753 1.00 65.50 106 GLY A N 1
ATOM 794 C CA . GLY A 1 106 ? 9.340 8.316 11.791 1.00 65.50 106 GLY A CA 1
ATOM 795 C C . GLY A 1 106 ? 8.721 8.497 10.394 1.00 65.50 106 GLY A C 1
ATOM 796 O O . GLY A 1 106 ? 9.421 8.910 9.485 1.00 65.50 106 GLY A O 1
ATOM 797 N N . GLY A 1 107 ? 7.456 8.124 10.164 1.00 59.28 107 GLY A N 1
ATOM 798 C CA . GLY A 1 107 ? 6.777 8.364 8.876 1.00 59.28 107 GLY A CA 1
ATOM 799 C C . GLY A 1 107 ? 7.303 7.583 7.655 1.00 59.28 107 GLY A C 1
ATOM 800 O O . GLY A 1 107 ? 6.840 7.824 6.547 1.00 59.28 107 GLY A O 1
ATOM 801 N N . HIS A 1 108 ? 8.217 6.621 7.834 1.00 55.56 108 HIS A N 1
ATOM 802 C CA . HIS A 1 108 ? 8.842 5.833 6.755 1.00 55.56 108 HIS A CA 1
ATOM 803 C C . HIS A 1 108 ? 8.041 4.593 6.315 1.00 55.56 108 HIS A C 1
ATOM 805 O O . HIS A 1 108 ? 8.624 3.624 5.821 1.00 55.56 108 HIS A O 1
ATOM 811 N N . THR A 1 109 ? 6.726 4.536 6.550 1.00 57.66 109 THR A N 1
ATOM 812 C CA . THR A 1 109 ? 5.959 3.334 6.194 1.00 57.66 109 THR A CA 1
ATOM 813 C C . THR A 1 109 ? 6.074 3.060 4.693 1.00 57.66 109 THR A C 1
ATOM 815 O O . THR A 1 109 ? 5.864 3.947 3.866 1.00 57.66 109 THR A O 1
ATOM 818 N N . SER A 1 110 ? 6.443 1.822 4.342 1.00 58.31 110 SER A N 1
ATOM 819 C CA . SER A 1 110 ? 6.637 1.410 2.951 1.00 58.31 110 SER A CA 1
ATOM 820 C C . SER A 1 110 ? 5.338 1.596 2.171 1.00 58.31 110 SER A C 1
ATOM 822 O O . SER A 1 110 ? 4.327 0.967 2.506 1.00 58.31 110 SER A O 1
ATOM 824 N N . MET A 1 111 ? 5.366 2.429 1.133 1.00 64.75 111 MET A N 1
ATOM 825 C CA . MET A 1 111 ? 4.225 2.604 0.242 1.00 64.75 111 MET A CA 1
ATOM 826 C C . MET A 1 111 ? 3.888 1.291 -0.452 1.00 64.75 111 MET A C 1
ATOM 828 O O . MET A 1 111 ? 4.752 0.633 -1.032 1.00 64.75 111 MET A O 1
ATOM 832 N N . LYS A 1 112 ? 2.610 0.915 -0.387 1.00 70.06 112 LYS A N 1
ATOM 833 C CA . LYS A 1 112 ? 2.061 -0.177 -1.185 1.00 70.06 112 LYS A CA 1
ATOM 834 C C . LYS A 1 112 ? 1.431 0.430 -2.425 1.00 70.06 112 LYS A C 1
ATOM 836 O O . LYS A 1 112 ? 0.579 1.305 -2.315 1.00 70.06 112 LYS A O 1
ATOM 841 N N . VAL A 1 113 ? 1.838 -0.061 -3.584 1.00 75.00 113 VAL A N 1
ATOM 842 C CA . VAL A 1 113 ? 1.259 0.318 -4.871 1.00 75.00 113 VAL A CA 1
ATOM 843 C C . VAL A 1 113 ? 0.657 -0.938 -5.479 1.00 75.00 113 VAL A C 1
ATOM 845 O O . VAL A 1 113 ? 1.286 -1.995 -5.462 1.00 75.00 113 VAL A O 1
ATOM 848 N N . THR A 1 114 ? -0.571 -0.826 -5.980 1.00 83.25 114 THR A N 1
ATOM 849 C CA . THR A 1 114 ? -1.216 -1.897 -6.747 1.00 83.25 114 THR A CA 1
ATOM 850 C C . THR A 1 114 ? -1.036 -1.581 -8.220 1.00 83.25 114 THR A C 1
ATOM 852 O O . THR A 1 114 ? -1.399 -0.493 -8.662 1.00 83.25 114 THR A O 1
ATOM 855 N N . VAL A 1 115 ? -0.457 -2.515 -8.968 1.00 82.19 115 VAL A N 1
ATOM 856 C CA . VAL A 1 115 ? -0.186 -2.358 -10.401 1.00 82.19 115 VAL A CA 1
ATOM 857 C C . VAL A 1 115 ? -0.891 -3.454 -11.182 1.00 82.19 115 VAL A C 1
ATOM 859 O O . VAL A 1 115 ? -0.987 -4.592 -10.726 1.00 82.19 115 VAL A O 1
ATOM 862 N N . GLN A 1 116 ? -1.383 -3.115 -12.370 1.00 82.06 116 GLN A N 1
ATOM 863 C CA . GLN A 1 116 ? -1.975 -4.098 -13.271 1.00 82.06 116 GLN A CA 1
ATOM 864 C C . GLN A 1 116 ? -0.880 -4.812 -14.082 1.00 82.06 116 GLN A C 1
ATOM 866 O O . GLN A 1 116 ? 0.102 -4.178 -14.475 1.00 82.06 116 GLN A O 1
ATOM 871 N N . PRO A 1 117 ? -1.039 -6.112 -14.391 1.00 78.56 117 PRO A N 1
ATOM 872 C CA . PRO A 1 117 ? -0.002 -6.901 -15.062 1.00 78.56 117 PRO A CA 1
ATOM 873 C C . PRO A 1 117 ? 0.252 -6.496 -16.526 1.00 78.56 117 PRO A C 1
ATOM 875 O O . PRO A 1 117 ? 1.273 -6.884 -17.089 1.00 78.56 117 PRO A O 1
ATOM 878 N N . GLY A 1 118 ? -0.661 -5.739 -17.148 1.00 78.25 118 GLY A N 1
ATOM 879 C CA . GLY A 1 118 ? -0.577 -5.320 -18.554 1.00 78.25 118 GLY A CA 1
ATOM 880 C C . GLY A 1 118 ? 0.216 -4.036 -18.814 1.00 78.25 118 GLY A C 1
ATOM 881 O O . GLY A 1 118 ? 0.353 -3.649 -19.969 1.00 78.25 118 GLY A O 1
ATOM 882 N N . LEU A 1 119 ? 0.714 -3.381 -17.765 1.00 83.19 119 LEU A N 1
ATOM 883 C CA . LEU A 1 119 ? 1.444 -2.120 -17.876 1.00 83.19 119 LEU A CA 1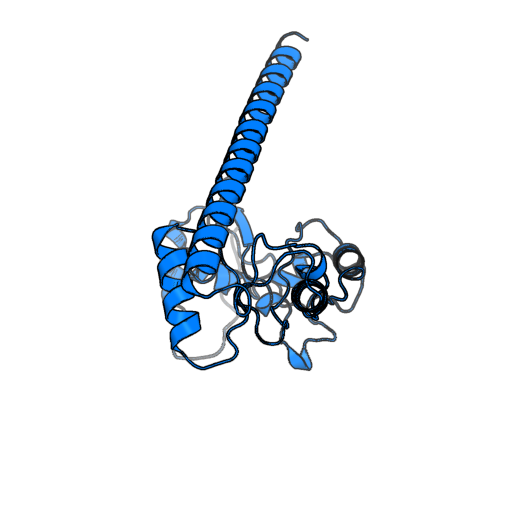
ATOM 884 C C . LEU A 1 119 ? 2.910 -2.337 -18.289 1.00 83.19 119 LEU A C 1
ATOM 886 O O . LEU A 1 119 ? 3.518 -3.381 -18.016 1.00 83.19 119 LEU A O 1
ATOM 890 N N . GLN A 1 120 ? 3.504 -1.312 -18.891 1.00 86.94 120 GLN A N 1
ATOM 891 C CA . GLN A 1 120 ? 4.952 -1.164 -19.001 1.00 86.94 120 GLN A CA 1
ATOM 892 C C . GLN A 1 120 ? 5.532 -0.593 -17.706 1.00 86.94 120 GLN A C 1
ATOM 894 O O . GLN A 1 120 ? 4.894 0.194 -17.006 1.00 86.94 120 GLN A O 1
ATOM 899 N N . TRP A 1 121 ? 6.765 -0.977 -17.380 1.00 88.75 121 TRP A N 1
ATOM 900 C CA . TRP A 1 121 ? 7.443 -0.552 -16.157 1.00 88.75 121 TRP A CA 1
ATOM 901 C C . TRP A 1 121 ? 7.546 0.974 -16.034 1.00 88.75 121 TRP A C 1
ATOM 903 O O . TRP A 1 121 ? 7.418 1.515 -14.937 1.00 88.75 121 TRP A O 1
ATOM 913 N N . GLU A 1 122 ? 7.690 1.675 -17.160 1.00 87.94 122 GLU A N 1
ATOM 914 C CA . GLU A 1 122 ? 7.634 3.134 -17.248 1.00 87.94 122 GLU A CA 1
ATOM 915 C C . GLU A 1 122 ? 6.363 3.715 -16.632 1.00 87.94 122 GLU A C 1
ATOM 917 O O . GLU A 1 122 ? 6.442 4.672 -15.868 1.00 87.94 122 GLU A O 1
ATOM 922 N N . GLU A 1 123 ? 5.206 3.122 -16.924 1.00 86.25 123 GLU A N 1
ATOM 923 C CA . GLU A 1 123 ? 3.915 3.605 -16.435 1.00 86.25 123 GLU A CA 1
ATOM 924 C C . GLU A 1 123 ? 3.835 3.492 -14.910 1.00 86.25 123 GLU A C 1
ATOM 926 O O . GLU A 1 123 ? 3.336 4.402 -14.252 1.00 86.25 123 GLU A O 1
ATOM 931 N N . ALA A 1 124 ? 4.394 2.422 -14.333 1.00 84.81 124 ALA A N 1
ATOM 932 C CA . ALA A 1 124 ? 4.480 2.277 -12.882 1.00 84.81 124 ALA A CA 1
ATOM 933 C C . ALA A 1 124 ? 5.423 3.311 -12.251 1.00 84.81 124 ALA A C 1
ATOM 935 O O . ALA A 1 124 ? 5.076 3.875 -11.220 1.00 84.81 124 ALA A O 1
ATOM 936 N N . ILE A 1 125 ? 6.580 3.588 -12.865 1.00 85.31 125 ILE A N 1
ATOM 937 C CA . ILE A 1 125 ? 7.517 4.609 -12.368 1.00 85.31 125 ILE A CA 1
ATOM 938 C C . ILE A 1 125 ? 6.880 6.002 -12.414 1.00 85.31 125 ILE A C 1
ATOM 940 O O . ILE A 1 125 ? 6.910 6.721 -11.420 1.00 85.31 125 ILE A O 1
ATOM 944 N N . LEU A 1 126 ? 6.300 6.384 -13.555 1.00 86.81 126 LEU A N 1
ATOM 945 C CA . LEU A 1 126 ? 5.697 7.707 -13.735 1.00 86.81 126 LEU A CA 1
ATOM 946 C C . LEU A 1 126 ? 4.500 7.908 -12.798 1.00 86.81 126 LEU A C 1
ATOM 948 O O . LEU A 1 126 ? 4.325 8.989 -12.244 1.00 86.81 126 LEU A O 1
ATOM 952 N N . ALA A 1 127 ? 3.707 6.857 -12.567 1.00 84.25 127 ALA A N 1
ATOM 953 C CA . ALA A 1 127 ? 2.584 6.912 -11.636 1.00 84.25 127 ALA A CA 1
ATOM 954 C C . ALA A 1 127 ? 3.018 7.082 -10.171 1.00 84.25 127 ALA A C 1
ATOM 956 O O . ALA A 1 127 ? 2.248 7.610 -9.373 1.00 84.25 127 ALA A O 1
ATOM 957 N N . THR A 1 128 ? 4.222 6.639 -9.794 1.00 79.56 128 THR A N 1
ATOM 958 C CA . THR A 1 128 ? 4.735 6.767 -8.420 1.00 79.56 128 THR A CA 1
ATOM 959 C C . THR A 1 128 ? 5.656 7.970 -8.218 1.00 79.56 128 THR A C 1
ATOM 961 O O . THR A 1 128 ? 5.923 8.338 -7.073 1.00 79.56 128 THR A O 1
ATOM 964 N N . GLU A 1 129 ? 6.122 8.602 -9.298 1.00 77.62 129 GLU A N 1
ATOM 965 C CA . GLU A 1 129 ? 7.055 9.734 -9.265 1.00 77.62 129 GLU A CA 1
ATOM 966 C C . GLU A 1 129 ? 6.481 10.936 -8.507 1.00 77.62 129 GLU A C 1
ATOM 968 O O . GLU A 1 129 ? 7.151 11.483 -7.632 1.00 77.62 129 GLU A O 1
ATOM 973 N N . SER A 1 130 ? 5.212 11.291 -8.751 1.00 69.88 130 SER A N 1
ATOM 974 C CA . SER A 1 130 ? 4.528 12.381 -8.034 1.00 69.88 130 SER A CA 1
ATOM 975 C C . SER A 1 130 ? 4.395 12.133 -6.532 1.00 69.88 130 SER A C 1
ATOM 977 O O . SER A 1 130 ? 4.161 13.068 -5.773 1.00 69.88 130 SER A O 1
ATOM 979 N N . PHE A 1 131 ? 4.542 10.879 -6.103 1.00 69.25 131 PHE A N 1
ATOM 980 C CA . PHE A 1 131 ? 4.504 10.473 -4.703 1.00 69.25 131 PHE A CA 1
ATOM 981 C C . PHE A 1 131 ? 5.905 10.265 -4.112 1.00 69.25 131 PHE A C 1
ATOM 983 O O . PHE A 1 131 ? 6.032 9.773 -2.992 1.00 69.25 131 PHE A O 1
ATOM 990 N N . GLY A 1 132 ? 6.962 10.642 -4.841 1.00 70.00 132 GLY A N 1
ATOM 991 C CA . GLY A 1 132 ? 8.338 10.560 -4.356 1.00 70.00 132 GLY A CA 1
ATOM 992 C C . GLY A 1 132 ? 8.810 9.124 -4.132 1.00 70.00 132 GLY A C 1
ATOM 993 O O . GLY A 1 132 ? 9.720 8.897 -3.336 1.00 70.00 132 GLY A O 1
ATOM 994 N N . VAL A 1 133 ? 8.195 8.144 -4.809 1.00 76.94 133 VAL A N 1
ATOM 995 C CA . VAL A 1 133 ? 8.522 6.727 -4.636 1.00 76.94 133 VAL A CA 1
ATOM 996 C C . VAL A 1 133 ? 9.040 6.075 -5.896 1.00 76.94 133 VAL A C 1
ATOM 998 O O . VAL A 1 133 ? 8.483 6.199 -6.983 1.00 76.94 133 VAL A O 1
ATOM 1001 N N . ALA A 1 134 ? 10.105 5.304 -5.691 1.00 79.88 134 ALA A N 1
ATOM 1002 C CA . ALA A 1 134 ? 10.706 4.439 -6.684 1.00 79.88 134 ALA A CA 1
ATOM 1003 C C . ALA A 1 134 ? 10.330 2.975 -6.385 1.00 79.88 134 ALA A C 1
ATOM 1005 O O . ALA A 1 134 ? 10.846 2.398 -5.420 1.00 79.88 134 ALA A O 1
ATOM 1006 N N . PRO A 1 135 ? 9.440 2.350 -7.174 1.00 83.62 135 PRO A N 1
ATOM 1007 C CA . PRO A 1 135 ? 9.125 0.941 -7.019 1.00 83.62 135 PRO A CA 1
ATOM 1008 C C . PRO A 1 135 ? 10.330 0.083 -7.439 1.00 83.62 135 PRO A C 1
ATOM 1010 O O . PRO A 1 135 ? 11.148 0.466 -8.279 1.00 83.62 135 PRO A O 1
ATOM 1013 N N . VAL A 1 136 ? 10.468 -1.102 -6.842 1.00 86.56 136 VAL A N 1
ATOM 1014 C CA . VAL A 1 136 ? 11.558 -2.034 -7.165 1.00 86.56 136 VAL A CA 1
ATOM 1015 C C . VAL A 1 136 ? 11.142 -2.866 -8.377 1.00 86.56 136 VAL A C 1
ATOM 1017 O O . VAL A 1 136 ? 10.210 -3.655 -8.280 1.00 86.56 136 VAL A O 1
ATOM 1020 N N . GLY A 1 137 ? 11.826 -2.713 -9.512 1.00 86.69 137 GLY A N 1
ATOM 1021 C CA . GLY A 1 137 ? 11.516 -3.472 -10.729 1.00 86.69 137 GLY A CA 1
ATOM 1022 C C . GLY A 1 137 ? 12.591 -3.382 -11.800 1.00 86.69 137 GLY A C 1
ATOM 1023 O O . GLY A 1 137 ? 13.755 -3.634 -11.513 1.00 86.69 137 GLY A O 1
ATOM 1024 N N . GLY A 1 138 ? 12.216 -3.096 -13.046 1.00 85.38 138 GLY A N 1
ATOM 1025 C CA . GLY A 1 138 ? 13.130 -3.118 -14.189 1.00 85.38 138 GLY A CA 1
ATOM 1026 C C . GLY A 1 138 ? 14.137 -1.960 -14.211 1.00 85.38 138 GLY A C 1
ATOM 1027 O O . GLY A 1 138 ? 13.855 -0.853 -13.757 1.00 85.38 138 GLY A O 1
ATOM 1028 N N . ARG A 1 139 ? 15.323 -2.205 -14.787 1.00 86.44 139 ARG A N 1
ATOM 1029 C CA . ARG A 1 139 ? 16.304 -1.147 -15.128 1.00 86.44 139 ARG A CA 1
ATOM 1030 C C . ARG A 1 139 ? 15.999 -0.439 -16.449 1.00 86.44 139 ARG A C 1
ATOM 1032 O O . ARG A 1 139 ? 16.489 0.662 -16.676 1.00 86.44 139 ARG A O 1
ATOM 1039 N N . VAL A 1 140 ? 15.242 -1.092 -17.324 1.00 86.81 140 VAL A N 1
ATOM 1040 C CA . VAL A 1 140 ? 14.787 -0.545 -18.608 1.00 86.81 140 VAL A CA 1
ATOM 1041 C C . VAL A 1 140 ? 13.316 -0.160 -18.451 1.00 86.81 140 VAL A C 1
ATOM 1043 O O . VAL A 1 140 ? 12.620 -0.757 -17.635 1.00 86.81 140 VAL A O 1
ATOM 1046 N N . ARG A 1 141 ? 12.861 0.878 -19.153 1.00 83.00 141 ARG A N 1
ATOM 1047 C CA . ARG A 1 141 ? 11.534 1.484 -18.949 1.00 83.00 141 ARG A CA 1
ATOM 1048 C C . ARG A 1 141 ? 10.416 0.741 -19.701 1.00 83.00 141 ARG A C 1
ATOM 1050 O O . ARG A 1 141 ? 9.310 0.633 -19.192 1.00 83.00 141 ARG A O 1
ATOM 1057 N N . ASP A 1 142 ? 10.713 0.147 -20.852 1.00 87.06 142 ASP A N 1
ATOM 1058 C CA . ASP A 1 142 ? 9.742 -0.482 -21.765 1.00 87.06 142 ASP A CA 1
ATOM 1059 C C . ASP A 1 142 ? 9.394 -1.952 -21.442 1.00 87.06 142 ASP A C 1
ATOM 1061 O O . ASP A 1 142 ? 8.548 -2.561 -22.099 1.00 87.06 142 ASP A O 1
ATOM 1065 N N . VAL A 1 143 ? 10.025 -2.545 -20.425 1.00 88.69 143 VAL A N 1
ATOM 1066 C CA . VAL A 1 143 ? 9.759 -3.930 -20.006 1.00 88.69 143 VAL A CA 1
ATOM 1067 C C . VAL A 1 143 ? 8.386 -4.058 -19.342 1.00 88.69 143 VAL A C 1
ATOM 1069 O O . VAL A 1 143 ? 7.984 -3.212 -18.549 1.00 88.69 143 VAL A O 1
ATOM 1072 N N . GLY A 1 144 ? 7.663 -5.140 -19.630 1.00 86.25 144 GLY A N 1
ATOM 1073 C CA . GLY A 1 144 ? 6.356 -5.409 -19.017 1.00 86.25 144 GLY A CA 1
ATOM 1074 C C . GLY A 1 144 ? 6.447 -5.981 -17.597 1.00 86.25 144 GLY A C 1
ATOM 1075 O O . GLY A 1 144 ? 7.460 -6.576 -17.217 1.00 86.25 144 GLY A O 1
ATOM 1076 N N . MET A 1 145 ? 5.354 -5.891 -16.829 1.00 84.88 145 MET A N 1
ATOM 1077 C CA . MET A 1 145 ? 5.301 -6.293 -15.407 1.00 84.88 145 MET A CA 1
ATOM 1078 C C . MET A 1 145 ? 5.618 -7.762 -15.108 1.00 84.88 145 MET A C 1
ATOM 1080 O O . MET A 1 145 ? 5.925 -8.100 -13.964 1.00 84.88 145 MET A O 1
ATOM 1084 N N . GLY A 1 146 ? 5.626 -8.640 -16.116 1.00 84.62 146 GLY A N 1
ATOM 1085 C CA . GLY A 1 146 ? 6.062 -10.034 -15.964 1.00 84.62 146 GLY A CA 1
ATOM 1086 C C . GLY A 1 146 ? 7.480 -10.181 -15.389 1.00 84.62 146 GLY A C 1
ATOM 1087 O O . GLY A 1 146 ? 7.802 -11.218 -14.808 1.00 84.62 146 GLY A O 1
ATOM 1088 N N . LEU A 1 147 ? 8.303 -9.126 -15.466 1.00 87.06 147 LEU A N 1
ATOM 1089 C CA . LEU A 1 147 ? 9.621 -9.052 -14.833 1.00 87.06 147 LEU A CA 1
ATOM 1090 C C . LEU A 1 147 ? 9.577 -9.327 -13.316 1.00 87.06 147 LEU A C 1
ATOM 1092 O O . LEU A 1 147 ? 10.515 -9.910 -12.777 1.00 87.06 147 LEU A O 1
ATOM 1096 N N . LEU A 1 148 ? 8.482 -8.948 -12.644 1.00 87.69 148 LEU A N 1
ATOM 1097 C CA . LEU A 1 148 ? 8.310 -9.093 -11.197 1.00 87.69 148 LEU A CA 1
ATOM 1098 C C . LEU A 1 148 ? 8.165 -10.565 -10.792 1.00 87.69 148 LEU A C 1
ATOM 1100 O O . LEU A 1 148 ? 8.599 -10.947 -9.713 1.00 87.69 148 LEU A O 1
ATOM 1104 N N . LEU A 1 149 ? 7.606 -11.407 -11.666 1.00 86.75 149 LEU A N 1
ATOM 1105 C CA . LEU A 1 149 ? 7.423 -12.844 -11.419 1.00 86.75 149 LEU A CA 1
ATOM 1106 C C . LEU A 1 149 ? 8.701 -13.657 -11.677 1.00 86.75 149 LEU A C 1
ATOM 1108 O O . LEU A 1 149 ? 8.850 -14.779 -11.195 1.00 86.75 149 LEU A O 1
ATOM 1112 N N . GLY A 1 150 ? 9.629 -13.110 -12.465 1.00 85.06 150 GLY A N 1
ATOM 1113 C CA . GLY A 1 150 ? 10.905 -13.745 -12.806 1.00 85.06 150 GLY A CA 1
ATOM 1114 C C . GLY A 1 150 ? 12.075 -13.337 -11.911 1.00 85.06 150 GLY A C 1
ATOM 1115 O O . GLY A 1 150 ? 13.219 -13.620 -12.254 1.00 85.06 150 GLY A O 1
ATOM 1116 N N . GLY A 1 151 ? 11.825 -12.625 -10.811 1.00 85.25 151 GLY A N 1
ATOM 1117 C CA . GLY A 1 151 ? 12.863 -12.027 -9.971 1.00 85.25 151 GLY A CA 1
ATOM 1118 C C . GLY A 1 151 ? 12.929 -10.519 -10.176 1.00 85.25 151 GLY A C 1
ATOM 1119 O O . GLY A 1 151 ? 12.569 -9.768 -9.282 1.00 85.25 151 GLY A O 1
ATOM 1120 N N . GLY A 1 152 ? 13.342 -10.068 -11.361 1.00 86.62 152 GLY A N 1
ATOM 1121 C CA . GLY A 1 152 ? 13.375 -8.644 -11.708 1.00 86.62 152 GLY A CA 1
ATOM 1122 C C . GLY A 1 152 ? 14.534 -7.892 -11.049 1.00 86.62 152 GLY A C 1
ATOM 1123 O O . GLY A 1 152 ? 14.560 -7.667 -9.839 1.00 86.62 152 GLY A O 1
ATOM 1124 N N . HIS A 1 153 ? 15.513 -7.492 -11.859 1.00 87.44 153 HIS A N 1
ATOM 1125 C CA . HIS A 1 153 ? 16.697 -6.784 -11.378 1.00 87.44 153 HIS A CA 1
ATOM 1126 C C . HIS A 1 153 ? 16.511 -5.269 -11.498 1.00 87.44 153 HIS A C 1
ATOM 1128 O O . HIS A 1 153 ? 16.357 -4.757 -12.609 1.00 87.44 153 HIS A O 1
ATOM 1134 N N . SER A 1 154 ? 16.621 -4.576 -10.362 1.00 86.94 154 SER A N 1
ATOM 1135 C CA . SER A 1 154 ? 16.481 -3.123 -10.216 1.00 86.94 154 SER A CA 1
ATOM 1136 C C . SER A 1 154 ? 17.831 -2.445 -9.976 1.00 86.94 154 SER A C 1
ATOM 1138 O O . SER A 1 154 ? 18.805 -3.097 -9.595 1.00 86.94 154 SER A O 1
ATOM 1140 N N . PHE A 1 155 ? 17.882 -1.121 -10.146 1.00 85.19 155 PHE A N 1
ATOM 1141 C CA . PHE A 1 155 ? 18.958 -0.286 -9.595 1.00 85.19 155 PHE A CA 1
ATOM 1142 C C . PHE A 1 155 ? 18.986 -0.317 -8.062 1.00 85.19 155 PHE A C 1
ATOM 1144 O O . PHE A 1 155 ? 20.043 -0.154 -7.464 1.00 85.19 155 PHE A O 1
ATOM 1151 N N . LEU A 1 156 ? 17.835 -0.579 -7.435 1.00 83.56 156 LEU A N 1
ATOM 1152 C CA . LEU A 1 156 ? 17.689 -0.689 -5.984 1.00 83.56 156 LEU A CA 1
ATOM 1153 C C . LEU A 1 156 ? 18.059 -2.083 -5.455 1.00 83.56 156 LEU A C 1
ATOM 1155 O O . LEU A 1 156 ? 18.180 -2.271 -4.250 1.00 83.56 156 LEU A O 1
ATOM 1159 N N . SER A 1 157 ? 18.272 -3.075 -6.326 1.00 84.88 157 SER A N 1
ATOM 1160 C CA . SER A 1 157 ? 18.489 -4.453 -5.876 1.00 84.88 157 SER A CA 1
ATOM 1161 C C . SER A 1 157 ? 19.641 -4.667 -4.887 1.00 84.88 157 SER A C 1
ATOM 1163 O O . SER A 1 157 ? 19.472 -5.495 -3.995 1.00 84.88 157 SER A O 1
ATOM 1165 N N . PRO A 1 158 ? 20.764 -3.921 -4.945 1.00 85.94 158 PRO A N 1
ATOM 1166 C CA . PRO A 1 158 ? 21.810 -4.029 -3.929 1.00 85.94 158 PRO A CA 1
ATOM 1167 C C . PRO A 1 158 ? 21.363 -3.688 -2.498 1.00 85.94 158 PRO A C 1
ATOM 1169 O O . PRO A 1 158 ? 21.993 -4.158 -1.556 1.00 85.94 158 PRO A O 1
ATOM 1172 N N . SER A 1 159 ? 20.314 -2.877 -2.316 1.00 78.94 159 SER A N 1
ATOM 1173 C CA . SER A 1 159 ? 19.829 -2.465 -0.992 1.00 78.94 159 SER A CA 1
ATOM 1174 C C . SER A 1 159 ? 18.546 -3.172 -0.557 1.00 78.94 159 SER A C 1
ATOM 1176 O O . SER A 1 159 ? 18.363 -3.386 0.639 1.00 78.94 159 SER A O 1
ATOM 1178 N N . VAL A 1 160 ? 17.661 -3.533 -1.495 1.00 80.00 160 VAL A N 1
ATOM 1179 C CA . VAL A 1 160 ? 16.320 -4.070 -1.177 1.00 80.00 160 VAL A CA 1
ATOM 1180 C C . VAL A 1 160 ? 15.996 -5.417 -1.829 1.00 80.00 160 VAL A C 1
ATOM 1182 O O . VAL A 1 160 ? 14.871 -5.893 -1.702 1.00 80.00 160 VAL A O 1
ATOM 1185 N N . GLY A 1 161 ? 16.963 -6.042 -2.505 1.00 87.50 161 GLY A N 1
ATOM 1186 C CA . GLY A 1 161 ? 16.797 -7.365 -3.105 1.00 87.50 161 GLY A CA 1
ATOM 1187 C C . GLY A 1 161 ? 16.117 -7.362 -4.476 1.00 87.50 161 GLY A C 1
ATOM 1188 O O . GLY A 1 161 ? 16.113 -6.371 -5.217 1.00 87.50 161 GLY A O 1
ATOM 1189 N N . PHE A 1 162 ? 15.581 -8.509 -4.877 1.00 89.19 162 PHE A N 1
ATOM 1190 C CA . PHE A 1 162 ? 14.926 -8.638 -6.180 1.00 89.19 162 PHE A CA 1
ATOM 1191 C C . PHE A 1 162 ? 13.520 -8.031 -6.161 1.00 89.19 162 PHE A C 1
ATOM 1193 O O . PHE A 1 162 ? 12.842 -7.999 -5.136 1.00 89.19 162 PHE A O 1
ATOM 1200 N N . ALA A 1 163 ? 13.038 -7.577 -7.316 1.00 88.12 163 ALA A N 1
ATOM 1201 C CA . ALA A 1 163 ? 11.690 -7.027 -7.440 1.00 88.12 163 ALA A CA 1
ATOM 1202 C C . ALA A 1 163 ? 10.603 -8.021 -6.993 1.00 88.12 163 ALA A C 1
ATOM 1204 O O . ALA A 1 163 ? 9.609 -7.626 -6.381 1.00 88.12 163 ALA A O 1
ATOM 1205 N N . ALA A 1 164 ? 10.832 -9.317 -7.201 1.00 89.69 164 ALA A N 1
ATOM 1206 C CA . ALA A 1 164 ? 9.968 -10.397 -6.749 1.00 89.69 164 ALA A CA 1
ATOM 1207 C C . ALA A 1 164 ? 9.822 -10.457 -5.223 1.00 89.69 164 ALA A C 1
ATOM 1209 O O . ALA A 1 164 ? 8.812 -10.922 -4.700 1.00 89.69 164 ALA A O 1
ATOM 1210 N N . GLU A 1 165 ? 10.801 -9.959 -4.472 1.00 86.44 165 GLU A N 1
ATOM 1211 C CA . GLU A 1 165 ? 10.741 -9.927 -3.012 1.00 86.44 165 GLU A CA 1
ATOM 1212 C C . GLU A 1 165 ? 9.856 -8.778 -2.506 1.00 86.44 165 GLU A C 1
ATOM 1214 O O . GLU A 1 165 ? 9.305 -8.864 -1.406 1.00 86.44 165 GLU A O 1
ATOM 1219 N N . SER A 1 166 ? 9.640 -7.749 -3.335 1.00 85.12 166 SER A N 1
ATOM 1220 C CA . SER A 1 166 ? 8.938 -6.521 -2.950 1.00 85.12 166 SER A CA 1
ATOM 1221 C C . SER A 1 166 ? 7.408 -6.649 -2.920 1.00 85.12 166 SER A C 1
ATOM 1223 O O . SER A 1 166 ? 6.771 -6.068 -2.035 1.00 85.12 166 SER A O 1
ATOM 1225 N N . TYR A 1 167 ? 6.803 -7.436 -3.820 1.00 87.88 167 TYR A N 1
ATOM 1226 C CA . TYR A 1 167 ? 5.346 -7.573 -3.870 1.00 87.88 167 TYR A CA 1
ATOM 1227 C C . TYR A 1 167 ? 4.801 -8.372 -2.675 1.00 87.88 167 TYR A C 1
ATOM 1229 O O . TYR A 1 167 ? 5.440 -9.305 -2.166 1.00 87.88 167 TYR A O 1
ATOM 1237 N N . LYS A 1 168 ? 3.608 -7.975 -2.214 1.00 89.50 168 LYS A N 1
ATOM 1238 C CA . LYS A 1 168 ? 2.956 -8.491 -0.995 1.00 89.50 168 LYS A CA 1
ATOM 1239 C C . LYS A 1 168 ? 1.764 -9.400 -1.268 1.00 89.50 168 LYS A C 1
ATOM 1241 O O . LYS A 1 168 ? 1.428 -10.209 -0.414 1.00 89.50 168 LYS A O 1
ATOM 1246 N N . GLU A 1 169 ? 1.158 -9.260 -2.436 1.00 89.81 169 GLU A N 1
ATOM 1247 C CA . GLU A 1 169 ? -0.051 -9.966 -2.832 1.00 89.81 169 GLU A CA 1
ATOM 1248 C C . GLU A 1 169 ? -0.102 -10.033 -4.362 1.00 89.81 169 GLU A C 1
ATOM 1250 O O . GLU A 1 169 ? 0.438 -9.144 -5.027 1.00 89.81 169 GLU A O 1
ATOM 1255 N N . LEU A 1 170 ? -0.697 -11.092 -4.909 1.00 88.62 170 LEU A N 1
ATOM 1256 C CA . LEU A 1 170 ? -0.937 -11.249 -6.342 1.00 88.62 170 LEU A CA 1
ATOM 1257 C C . LEU A 1 170 ? -2.352 -11.769 -6.582 1.00 88.62 170 LEU A C 1
ATOM 1259 O O . LEU A 1 170 ? -2.786 -12.721 -5.933 1.00 88.62 170 LEU A O 1
ATOM 1263 N N . ASP A 1 171 ? -3.011 -11.194 -7.579 1.00 88.88 171 ASP A N 1
ATOM 1264 C CA . ASP A 1 171 ? -4.238 -11.736 -8.147 1.00 88.88 171 ASP A CA 1
ATOM 1265 C C . ASP A 1 171 ? -3.896 -12.688 -9.291 1.00 88.88 171 ASP A C 1
ATOM 1267 O O . ASP A 1 171 ? -3.124 -12.370 -10.200 1.00 88.88 171 ASP A O 1
ATOM 1271 N N . VAL A 1 172 ? -4.435 -13.897 -9.205 1.00 85.38 172 VAL A N 1
ATOM 1272 C CA . VAL A 1 172 ? -3.922 -15.074 -9.895 1.00 85.38 172 VAL A CA 1
ATOM 1273 C C . VAL A 1 172 ? -5.109 -15.832 -10.491 1.00 85.38 172 VAL A C 1
ATOM 1275 O O . VAL A 1 172 ? -6.021 -16.246 -9.777 1.00 85.38 172 VAL A O 1
ATOM 1278 N N . VAL A 1 173 ? -5.107 -15.993 -11.819 1.00 82.31 173 VAL A N 1
ATOM 1279 C CA . VAL A 1 173 ? -6.168 -16.693 -12.566 1.00 82.31 173 VAL A CA 1
ATOM 1280 C C . VAL A 1 173 ? -5.662 -18.041 -13.044 1.00 82.31 173 VAL A C 1
ATOM 1282 O O . VAL A 1 173 ? -4.781 -18.104 -13.903 1.00 82.31 173 VAL A O 1
ATOM 1285 N N . PHE A 1 174 ? -6.213 -19.116 -12.488 1.00 77.44 174 PHE A N 1
ATOM 1286 C CA . PHE A 1 174 ? -5.874 -20.491 -12.838 1.00 77.44 174 PHE A CA 1
ATOM 1287 C C . PHE A 1 174 ? -6.260 -20.848 -14.274 1.00 77.44 174 PHE A C 1
ATOM 1289 O O . PHE A 1 174 ? -7.122 -20.231 -14.895 1.00 77.44 174 PHE A O 1
ATOM 1296 N N . SER A 1 175 ? -5.638 -21.906 -14.798 1.00 75.12 175 SER A N 1
ATOM 1297 C CA . SER A 1 175 ? -5.943 -22.445 -16.132 1.00 75.12 175 SER A CA 1
ATOM 1298 C C . SER A 1 175 ? -7.397 -22.912 -16.278 1.00 75.12 175 SER A C 1
ATOM 1300 O O . SER A 1 175 ? -7.920 -22.965 -17.388 1.00 75.12 175 SER A O 1
ATOM 1302 N N . ASN A 1 176 ? -8.062 -23.220 -15.163 1.00 77.62 176 ASN A N 1
ATOM 1303 C CA . ASN A 1 176 ? -9.481 -23.562 -15.110 1.00 77.62 176 ASN A CA 1
ATOM 1304 C C . ASN A 1 176 ? -10.414 -22.327 -15.076 1.00 77.62 176 ASN A C 1
ATOM 1306 O O . ASN A 1 176 ? -11.630 -22.499 -15.096 1.00 77.62 176 ASN A O 1
ATOM 1310 N N . GLY A 1 177 ? -9.864 -21.107 -15.030 1.00 78.38 177 GLY A N 1
ATOM 1311 C CA . GLY A 1 177 ? -10.603 -19.846 -14.950 1.00 78.38 177 GLY A CA 1
ATOM 1312 C C . GLY A 1 177 ? -10.891 -19.346 -13.531 1.00 78.38 177 GLY A C 1
ATOM 1313 O O . GLY A 1 177 ? -11.437 -18.253 -13.389 1.00 78.38 177 GLY A O 1
ATOM 1314 N N . ASP A 1 178 ? -10.518 -20.093 -12.489 1.00 80.56 178 ASP A N 1
ATOM 1315 C CA . ASP A 1 178 ? -10.712 -19.661 -11.105 1.00 80.56 178 ASP A CA 1
ATOM 1316 C C . ASP A 1 178 ? -9.791 -18.485 -10.768 1.00 80.56 178 ASP A C 1
ATOM 1318 O O . ASP A 1 178 ? -8.599 -18.490 -11.083 1.00 80.56 178 ASP A O 1
ATOM 1322 N N . PHE A 1 179 ? -10.344 -17.493 -10.074 1.00 83.06 179 PHE A N 1
ATOM 1323 C CA . PHE A 1 179 ? -9.624 -16.326 -9.579 1.00 83.06 179 PHE A CA 1
ATOM 1324 C C . PHE A 1 179 ? -9.342 -16.481 -8.087 1.00 83.06 179 PHE A C 1
ATOM 1326 O O . PHE A 1 179 ? -10.262 -16.709 -7.296 1.00 83.06 179 PHE A O 1
ATOM 1333 N N . ILE A 1 180 ? -8.082 -16.309 -7.695 1.00 86.25 180 ILE A N 1
ATOM 1334 C CA . ILE A 1 180 ? -7.684 -16.246 -6.292 1.00 86.25 180 ILE A CA 1
ATOM 1335 C C . ILE A 1 180 ? -6.700 -15.106 -6.051 1.00 86.25 180 ILE A C 1
ATOM 1337 O O . ILE A 1 180 ? -5.934 -14.722 -6.932 1.00 86.25 180 ILE A O 1
ATOM 1341 N N . THR A 1 181 ? -6.673 -14.636 -4.810 1.00 87.50 181 THR A N 1
ATOM 1342 C CA . THR A 1 181 ? -5.662 -13.705 -4.314 1.00 87.50 181 THR A CA 1
ATOM 1343 C C . THR A 1 181 ? -4.698 -14.467 -3.406 1.00 87.50 181 THR A C 1
ATOM 1345 O O . THR A 1 181 ? -5.115 -15.136 -2.454 1.00 87.50 181 THR A O 1
ATOM 1348 N N . VAL A 1 182 ? -3.401 -14.402 -3.704 1.00 87.19 182 VAL A N 1
ATOM 1349 C CA . VAL A 1 182 ? -2.348 -15.129 -2.978 1.00 87.19 182 VAL A CA 1
ATOM 1350 C C . VAL A 1 182 ? -1.441 -14.167 -2.223 1.00 87.19 182 VAL A C 1
ATOM 1352 O O . VAL A 1 182 ? -0.991 -13.163 -2.773 1.00 87.19 182 VAL A O 1
ATOM 1355 N N . ASN A 1 183 ? -1.145 -14.484 -0.964 1.00 90.88 183 ASN A N 1
ATOM 1356 C CA . ASN A 1 183 ? -0.211 -13.729 -0.135 1.00 90.88 183 ASN A CA 1
ATOM 1357 C C . ASN A 1 183 ? 0.488 -14.656 0.874 1.00 90.88 183 ASN A C 1
ATOM 1359 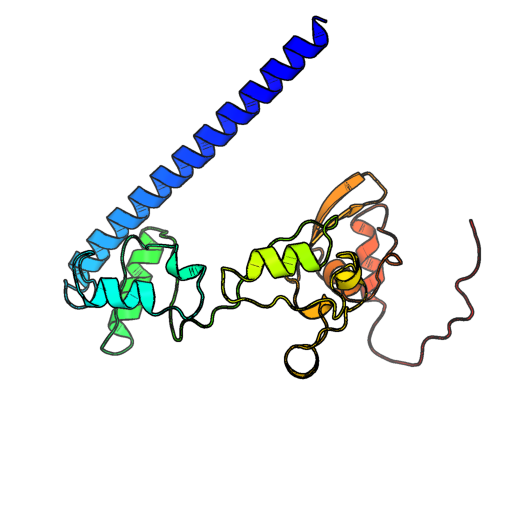O O . ASN A 1 183 ? 0.199 -15.850 0.946 1.00 90.88 183 ASN A O 1
ATOM 1363 N N . ALA A 1 184 ? 1.441 -14.113 1.631 1.00 89.94 184 ALA A N 1
ATOM 1364 C CA . ALA A 1 184 ? 2.240 -14.891 2.579 1.00 89.94 184 ALA A CA 1
ATOM 1365 C C . ALA A 1 184 ? 1.439 -15.431 3.779 1.00 89.94 184 ALA A C 1
ATOM 1367 O O . ALA A 1 184 ? 1.867 -16.401 4.401 1.00 89.94 184 ALA A O 1
ATOM 1368 N N . ASP A 1 185 ? 0.295 -14.822 4.090 1.00 92.25 185 ASP A N 1
ATOM 1369 C CA . ASP A 1 185 ? -0.437 -15.034 5.342 1.00 92.25 185 ASP A CA 1
ATOM 1370 C C . ASP A 1 185 ? -1.698 -15.902 5.162 1.00 92.25 185 ASP A C 1
ATOM 1372 O O . ASP A 1 185 ? -2.410 -16.174 6.130 1.00 92.25 185 ASP A O 1
ATOM 1376 N N . ASN A 1 186 ? -1.993 -16.344 3.934 1.00 90.06 186 ASN A N 1
ATOM 1377 C CA . ASN A 1 186 ? -3.181 -17.133 3.611 1.00 90.06 186 ASN A CA 1
ATOM 1378 C C . ASN A 1 186 ? -2.849 -18.584 3.210 1.00 90.06 186 ASN A C 1
ATOM 1380 O O . ASN A 1 186 ? -1.693 -19.005 3.167 1.00 90.06 186 ASN A O 1
ATOM 1384 N N . GLN A 1 187 ? -3.885 -19.375 2.914 1.00 87.50 187 GLN A N 1
ATOM 1385 C CA . GLN A 1 187 ? -3.759 -20.793 2.553 1.00 87.50 187 GLN A CA 1
ATOM 1386 C C . GLN A 1 187 ? -3.004 -21.060 1.235 1.00 87.50 187 GLN A C 1
ATOM 1388 O O . GLN A 1 187 ? -2.772 -22.216 0.893 1.00 87.50 187 GLN A O 1
ATOM 1393 N N . TYR A 1 188 ? -2.631 -20.016 0.491 1.00 86.25 188 TYR A N 1
ATOM 1394 C CA . TYR A 1 188 ? -1.892 -20.084 -0.769 1.00 86.25 188 TYR A CA 1
ATOM 1395 C C . TYR A 1 188 ? -0.455 -19.558 -0.638 1.00 86.25 188 TYR A C 1
ATOM 1397 O O . TYR A 1 188 ? 0.177 -19.241 -1.647 1.00 86.25 188 TYR A O 1
ATOM 1405 N N . SER A 1 189 ? 0.079 -19.473 0.581 1.00 86.44 189 SER A N 1
ATOM 1406 C CA . SER A 1 189 ? 1.435 -18.981 0.855 1.00 86.44 189 SER A CA 1
ATOM 1407 C C . SER A 1 189 ? 2.534 -19.753 0.111 1.00 86.44 189 SER A C 1
ATOM 1409 O O . SER A 1 189 ? 3.492 -19.142 -0.362 1.00 86.44 189 SER A O 1
ATOM 1411 N N . ASP A 1 190 ? 2.360 -21.061 -0.099 1.00 84.50 190 ASP A N 1
ATOM 1412 C CA . ASP A 1 190 ? 3.276 -21.893 -0.894 1.00 84.50 190 ASP A CA 1
ATOM 1413 C C . ASP A 1 190 ? 3.288 -21.476 -2.380 1.00 84.50 190 ASP A C 1
ATOM 1415 O O . ASP A 1 190 ? 4.346 -21.381 -3.008 1.00 84.50 190 ASP A O 1
ATOM 1419 N N . LEU A 1 191 ? 2.114 -21.158 -2.940 1.00 86.31 191 LEU A N 1
ATOM 1420 C CA . LEU A 1 191 ? 1.989 -20.631 -4.303 1.00 86.31 191 LEU A CA 1
ATOM 1421 C C . LEU A 1 191 ? 2.578 -19.222 -4.400 1.00 86.31 191 LEU A C 1
ATOM 1423 O O . LEU A 1 191 ? 3.306 -18.920 -5.34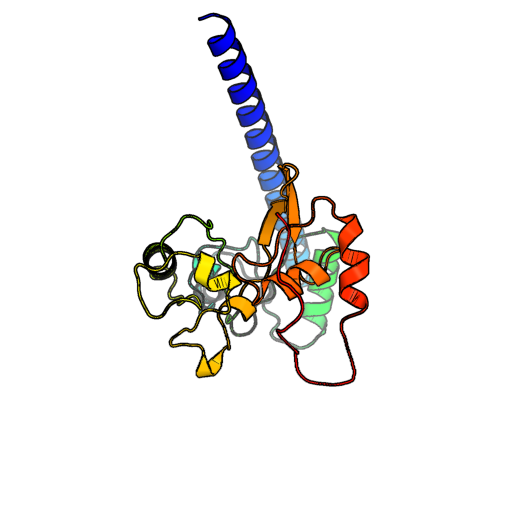2 1.00 86.31 191 LEU A O 1
ATOM 1427 N N . PHE A 1 192 ? 2.305 -18.372 -3.409 1.00 88.25 192 PHE A N 1
ATOM 1428 C CA . PHE A 1 192 ? 2.879 -17.033 -3.319 1.00 88.25 192 PHE A CA 1
ATOM 1429 C C . PHE A 1 192 ? 4.412 -17.070 -3.288 1.00 88.25 192 PHE A C 1
ATOM 1431 O O . PHE A 1 192 ? 5.059 -16.277 -3.969 1.00 88.25 192 PHE A O 1
ATOM 1438 N N . TRP A 1 193 ? 5.003 -18.016 -2.553 1.00 87.88 193 TRP A N 1
ATOM 1439 C CA . TRP A 1 193 ? 6.445 -18.246 -2.560 1.00 87.88 193 TRP A CA 1
ATOM 1440 C C . TRP A 1 193 ? 6.944 -18.714 -3.933 1.00 87.88 193 TRP A C 1
ATOM 1442 O O . TRP A 1 193 ? 7.906 -18.151 -4.457 1.00 87.88 193 TRP A O 1
ATOM 1452 N N . ALA A 1 194 ? 6.270 -19.685 -4.557 1.00 87.25 194 ALA A N 1
ATOM 1453 C CA . ALA A 1 194 ? 6.662 -20.212 -5.865 1.00 87.25 194 ALA A CA 1
ATOM 1454 C C . ALA A 1 194 ? 6.642 -19.137 -6.970 1.00 87.25 194 ALA A C 1
ATOM 1456 O O . ALA A 1 194 ? 7.509 -19.113 -7.845 1.00 87.25 194 ALA A O 1
ATOM 1457 N N . LEU A 1 195 ? 5.698 -18.195 -6.911 1.00 87.12 195 LEU A N 1
ATOM 1458 C CA . LEU A 1 195 ? 5.582 -17.102 -7.880 1.00 87.12 195 LEU A CA 1
ATOM 1459 C C . LEU A 1 195 ? 6.728 -16.071 -7.791 1.00 87.12 195 LEU A C 1
ATOM 1461 O O . LEU A 1 195 ? 6.860 -15.240 -8.692 1.00 87.12 195 LEU A O 1
ATOM 1465 N N . LYS A 1 196 ? 7.599 -16.118 -6.767 1.00 88.38 196 LYS A N 1
ATOM 1466 C CA . LYS A 1 196 ? 8.726 -15.173 -6.569 1.00 88.38 196 LYS A CA 1
ATOM 1467 C C . LYS A 1 196 ? 9.985 -15.469 -7.399 1.00 88.38 196 LYS A C 1
ATOM 1469 O O . LYS A 1 196 ? 11.039 -14.893 -7.145 1.00 88.38 196 LYS A O 1
ATOM 1474 N N . GLY A 1 197 ? 9.908 -16.323 -8.416 1.00 83.56 197 GLY A N 1
ATOM 1475 C CA . GLY A 1 197 ? 11.055 -16.584 -9.304 1.00 83.56 197 GLY A CA 1
ATOM 1476 C C . GLY A 1 197 ? 10.788 -17.518 -10.479 1.00 83.56 197 GLY A C 1
ATOM 1477 O O . GLY A 1 197 ? 11.703 -17.880 -11.212 1.00 83.56 197 GLY A O 1
ATOM 1478 N N . CYS A 1 198 ? 9.541 -17.926 -10.666 1.00 78.88 198 CYS A N 1
ATOM 1479 C CA . CYS A 1 198 ? 9.159 -18.956 -11.619 1.00 78.88 198 CYS A CA 1
ATOM 1480 C C . CYS A 1 198 ? 8.702 -18.384 -12.974 1.00 78.88 198 CYS A C 1
ATOM 1482 O O . CYS A 1 198 ? 8.506 -19.138 -13.930 1.00 78.88 198 CYS A O 1
ATOM 1484 N N . ALA A 1 199 ? 8.565 -17.052 -13.078 1.00 76.25 199 ALA A N 1
ATOM 1485 C CA . ALA A 1 199 ? 8.093 -16.340 -14.266 1.00 76.25 199 ALA A CA 1
ATOM 1486 C C . ALA A 1 199 ? 6.821 -16.993 -14.851 1.00 76.25 199 ALA A C 1
ATOM 1488 O O . ALA A 1 199 ? 5.940 -17.431 -14.117 1.00 76.25 199 ALA A O 1
ATOM 1489 N N . SER A 1 200 ? 6.726 -17.099 -16.176 1.00 65.19 200 SER A N 1
ATOM 1490 C CA . SER A 1 200 ? 5.616 -17.760 -16.872 1.00 65.19 200 SER A CA 1
ATOM 1491 C C . SER A 1 200 ? 5.603 -19.290 -16.745 1.00 65.19 200 SER A C 1
ATOM 1493 O O . SER A 1 200 ? 4.672 -19.926 -17.231 1.00 65.19 200 SER A O 1
ATOM 1495 N N . ARG A 1 201 ? 6.626 -19.905 -16.128 1.00 62.03 201 ARG A N 1
ATOM 1496 C CA . ARG A 1 201 ? 6.766 -21.368 -16.035 1.00 62.03 201 ARG A CA 1
ATOM 1497 C C . ARG A 1 201 ? 6.042 -21.993 -14.853 1.00 62.03 201 ARG A C 1
ATOM 1499 O O . ARG A 1 201 ? 5.922 -23.217 -14.826 1.00 62.03 201 ARG A O 1
ATOM 1506 N N . CYS A 1 202 ? 5.526 -21.200 -13.918 1.00 60.28 202 CYS A N 1
ATOM 1507 C CA . CYS A 1 202 ? 4.600 -21.714 -12.917 1.00 60.28 202 CYS A CA 1
ATOM 1508 C C . CYS A 1 202 ? 3.257 -21.940 -13.599 1.00 60.28 202 CYS A C 1
ATOM 1510 O O . CYS A 1 202 ? 2.365 -21.099 -13.564 1.00 60.28 202 CYS A O 1
ATOM 1512 N N . VAL A 1 203 ? 3.170 -23.076 -14.298 1.00 46.31 203 VAL A N 1
ATOM 1513 C CA . VAL A 1 203 ? 1.937 -23.598 -14.871 1.00 46.31 203 VAL A CA 1
ATOM 1514 C C . VAL A 1 203 ? 0.942 -23.689 -13.733 1.00 46.31 203 VAL A C 1
ATOM 1516 O O . VAL A 1 203 ? 1.090 -24.467 -12.793 1.00 46.31 203 VAL A O 1
ATOM 1519 N N . MET A 1 204 ? -0.037 -22.809 -13.822 1.00 50.69 204 MET A N 1
ATOM 1520 C CA . MET A 1 204 ? -1.086 -22.622 -12.848 1.00 50.69 204 MET A CA 1
ATOM 1521 C C . MET A 1 204 ? -1.860 -23.934 -12.710 1.00 50.69 204 MET A C 1
ATOM 1523 O O . MET A 1 204 ? -2.515 -24.341 -13.683 1.00 50.69 204 MET A O 1
ATOM 1527 N N . PRO A 1 205 ? -1.771 -24.627 -11.559 1.00 49.78 205 PRO A N 1
ATOM 1528 C CA . PRO A 1 205 ? -2.429 -25.910 -11.397 1.00 49.78 205 PRO A CA 1
ATOM 1529 C C . PRO A 1 205 ? -3.927 -25.747 -11.645 1.00 49.78 205 PRO A C 1
ATOM 1531 O O . PRO A 1 205 ? -4.527 -24.751 -11.258 1.00 49.78 205 PRO A O 1
ATOM 1534 N N . SER A 1 206 ? -4.554 -26.729 -12.284 1.00 41.25 206 SER A N 1
ATOM 1535 C CA . SER A 1 206 ? -5.983 -26.676 -12.611 1.00 41.25 206 SER A CA 1
ATOM 1536 C C . SER A 1 206 ? -6.904 -26.689 -11.383 1.00 41.25 206 SER A C 1
ATOM 1538 O O . SER A 1 206 ? -8.116 -26.588 -11.556 1.00 41.25 206 SER A O 1
ATOM 1540 N N . LYS A 1 207 ? -6.361 -26.847 -10.162 1.00 41.91 207 LYS A N 1
ATOM 1541 C CA . LYS A 1 207 ? -7.080 -26.776 -8.881 1.00 41.91 207 LYS A CA 1
ATOM 1542 C C . LYS A 1 207 ? -6.175 -26.314 -7.722 1.00 41.91 207 LYS A C 1
ATOM 1544 O O . LYS A 1 207 ? -5.014 -26.729 -7.669 1.00 41.91 207 LYS A O 1
ATOM 1549 N N . PRO A 1 208 ? -6.729 -25.606 -6.716 1.00 46.25 208 PRO A N 1
ATOM 1550 C CA . PRO A 1 208 ? -6.032 -25.243 -5.474 1.00 46.25 208 PRO A CA 1
ATOM 1551 C C . PRO A 1 208 ? -5.453 -26.430 -4.683 1.00 46.25 208 PRO A C 1
ATOM 1553 O O . PRO A 1 208 ? -4.439 -26.295 -4.005 1.00 46.25 208 PRO A O 1
ATOM 1556 N N . SER A 1 209 ? -6.065 -27.614 -4.792 1.00 46.06 209 SER A N 1
ATOM 1557 C CA . SER A 1 209 ? -5.655 -28.834 -4.080 1.00 46.06 209 SER A CA 1
ATOM 1558 C C . SER A 1 209 ? -4.306 -29.409 -4.532 1.00 46.06 209 SER A C 1
ATOM 1560 O O . SER A 1 209 ? -3.752 -30.267 -3.859 1.00 46.06 209 SER A O 1
ATOM 1562 N N . ALA A 1 210 ? -3.758 -28.961 -5.666 1.00 47.72 210 ALA A N 1
ATOM 1563 C CA . ALA A 1 210 ? -2.455 -29.421 -6.151 1.00 47.72 210 ALA A CA 1
ATOM 1564 C C . ALA A 1 210 ? -1.263 -28.826 -5.370 1.00 47.72 210 ALA A C 1
ATOM 1566 O O . ALA A 1 210 ? -0.127 -29.255 -5.571 1.00 47.72 210 ALA A O 1
ATOM 1567 N N . LEU A 1 211 ? -1.511 -27.861 -4.475 1.00 48.06 211 LEU A N 1
ATOM 1568 C CA . LEU A 1 211 ? -0.486 -27.219 -3.645 1.00 48.06 211 LEU A CA 1
ATOM 1569 C C . LEU A 1 211 ? 0.063 -28.131 -2.534 1.00 48.06 211 LEU A C 1
ATOM 1571 O O . LEU A 1 211 ? 1.179 -27.902 -2.074 1.00 48.06 211 LEU A O 1
ATOM 1575 N N . GLU A 1 212 ? -0.634 -29.218 -2.172 1.00 42.91 212 GLU A N 1
ATOM 1576 C CA . GLU A 1 212 ? -0.124 -3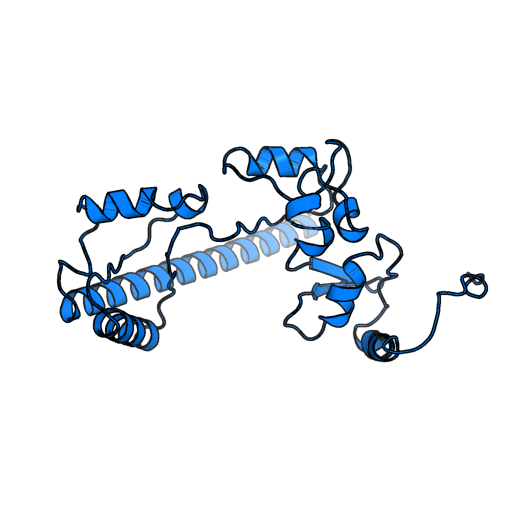0.212 -1.207 1.00 42.91 212 GLU A CA 1
ATOM 1577 C C . GLU A 1 212 ? 1.200 -30.864 -1.655 1.00 42.91 212 GLU A C 1
ATOM 1579 O O . GLU A 1 212 ? 2.001 -31.265 -0.811 1.00 42.91 212 GLU A O 1
ATOM 1584 N N . ASN A 1 213 ? 1.491 -30.893 -2.962 1.00 42.75 213 ASN A N 1
ATOM 1585 C CA . ASN A 1 213 ? 2.726 -31.467 -3.511 1.00 42.75 213 ASN A CA 1
ATOM 1586 C C . ASN A 1 213 ? 3.940 -30.514 -3.505 1.00 42.75 213 ASN A C 1
ATOM 1588 O O . ASN A 1 213 ? 5.047 -30.957 -3.797 1.00 42.75 213 ASN A O 1
ATOM 1592 N N . ILE A 1 214 ? 3.787 -29.225 -3.170 1.00 45.84 214 ILE A N 1
ATOM 1593 C CA . ILE A 1 214 ? 4.928 -28.284 -3.113 1.00 45.84 214 ILE A CA 1
ATOM 1594 C C . ILE A 1 214 ? 5.696 -28.426 -1.785 1.00 45.84 214 ILE A C 1
ATOM 1596 O O . ILE A 1 214 ? 6.912 -28.232 -1.743 1.00 45.84 214 ILE A O 1
ATOM 1600 N N . ARG A 1 215 ? 5.030 -28.876 -0.710 1.00 37.56 215 ARG A N 1
ATOM 1601 C CA . ARG A 1 215 ? 5.653 -29.126 0.605 1.00 37.56 215 ARG A CA 1
ATOM 1602 C C . ARG A 1 215 ? 6.731 -30.209 0.602 1.00 37.56 215 ARG A C 1
ATOM 1604 O O . ARG A 1 215 ? 7.586 -30.196 1.482 1.00 37.56 215 ARG A O 1
ATOM 1611 N N . SER A 1 216 ? 6.733 -31.133 -0.359 1.00 39.94 216 SER A N 1
ATOM 1612 C CA . SER A 1 216 ? 7.743 -32.198 -0.423 1.00 39.94 216 SER A CA 1
ATOM 1613 C C . SER A 1 216 ? 9.075 -31.756 -1.044 1.00 39.94 216 SER A C 1
ATOM 1615 O O . SER A 1 216 ? 9.968 -32.587 -1.196 1.00 39.94 216 SER A O 1
ATOM 1617 N N . LEU A 1 217 ? 9.227 -30.479 -1.423 1.00 44.50 217 LEU A N 1
ATOM 1618 C CA . LEU A 1 217 ? 10.386 -29.987 -2.177 1.00 44.50 217 LEU A CA 1
ATOM 1619 C C . LEU A 1 217 ? 11.486 -29.281 -1.354 1.00 44.50 217 LEU A C 1
ATOM 1621 O O . LEU A 1 217 ? 12.407 -28.747 -1.967 1.00 44.50 217 LEU A O 1
ATOM 1625 N N . SER A 1 218 ? 11.489 -29.296 -0.009 1.00 32.47 218 SER A N 1
ATOM 1626 C CA . SER A 1 218 ? 12.690 -28.914 0.783 1.00 32.47 218 SER A CA 1
ATOM 1627 C C . SER A 1 218 ? 12.555 -29.249 2.285 1.00 32.47 218 SER A C 1
ATOM 1629 O O . SER A 1 218 ? 11.434 -29.125 2.774 1.00 32.47 218 SER A O 1
ATOM 1631 N N . PRO A 1 219 ? 13.622 -29.594 3.062 1.00 38.72 219 PRO A N 1
ATOM 1632 C CA . PRO A 1 219 ? 15.045 -29.319 2.814 1.00 38.72 219 PRO A CA 1
ATOM 1633 C C . PRO A 1 219 ? 16.020 -30.501 3.013 1.00 38.72 219 PRO A C 1
ATOM 1635 O O . PRO A 1 219 ? 16.100 -31.106 4.080 1.00 38.72 219 PRO A O 1
ATOM 1638 N N . GLY A 1 220 ? 16.866 -30.744 2.006 1.00 34.75 220 GLY A N 1
ATOM 1639 C CA . GLY A 1 220 ? 18.072 -31.569 2.131 1.00 34.75 220 GLY A CA 1
ATOM 1640 C C . GLY A 1 220 ? 18.405 -32.378 0.875 1.00 34.75 220 GLY A C 1
ATOM 1641 O O . GLY A 1 220 ? 17.668 -33.290 0.521 1.00 34.75 220 GLY A O 1
ATOM 1642 N N . SER A 1 221 ? 19.582 -32.112 0.291 1.00 28.47 221 SER A N 1
ATOM 1643 C CA . SER A 1 221 ? 20.259 -32.860 -0.798 1.00 28.47 221 SER A CA 1
ATOM 1644 C C . SER A 1 221 ? 19.899 -32.460 -2.256 1.00 28.47 221 SER A C 1
ATOM 1646 O O . SER A 1 221 ? 18.953 -31.710 -2.471 1.00 28.47 221 SER A O 1
ATOM 1648 N N . PRO A 1 222 ? 20.789 -32.731 -3.237 1.00 34.28 222 PRO A N 1
ATOM 1649 C CA . PRO A 1 222 ? 21.632 -31.727 -3.886 1.00 34.28 222 PRO A CA 1
ATOM 1650 C C . PRO A 1 222 ? 21.189 -31.372 -5.317 1.00 34.28 222 PRO A C 1
ATOM 1652 O O . PRO A 1 222 ? 20.545 -32.167 -5.982 1.00 34.28 222 PRO A O 1
ATOM 1655 N N . ARG A 1 223 ? 21.622 -30.187 -5.782 1.00 33.97 223 ARG A N 1
ATOM 1656 C CA . ARG A 1 223 ? 21.707 -29.711 -7.183 1.00 33.97 223 ARG A CA 1
ATOM 1657 C C . ARG A 1 223 ? 20.703 -30.319 -8.180 1.00 33.97 223 ARG A C 1
ATOM 1659 O O . ARG A 1 223 ? 20.905 -31.424 -8.666 1.00 33.97 223 ARG A O 1
ATOM 1666 N N . LEU A 1 224 ? 19.733 -29.489 -8.572 1.00 30.20 224 LEU A N 1
ATOM 1667 C CA . LEU A 1 224 ? 18.895 -29.601 -9.773 1.00 30.20 224 LEU A CA 1
ATOM 1668 C C . LEU A 1 224 ? 19.597 -30.352 -10.923 1.00 30.20 224 LEU A C 1
ATOM 1670 O O . LEU A 1 224 ? 20.480 -29.797 -11.583 1.00 30.20 224 LEU A O 1
ATOM 1674 N N . ASP A 1 225 ? 19.189 -31.600 -11.165 1.00 25.55 225 ASP A N 1
ATOM 1675 C CA . ASP A 1 225 ? 19.459 -32.297 -12.422 1.00 25.55 225 ASP A CA 1
ATOM 1676 C C . ASP A 1 225 ? 18.343 -31.955 -13.415 1.00 25.55 225 ASP A C 1
ATOM 1678 O O . ASP A 1 225 ? 17.212 -32.431 -13.322 1.00 25.55 225 ASP A O 1
ATOM 1682 N N . TRP A 1 226 ? 18.674 -31.097 -14.376 1.00 29.47 226 TRP A N 1
ATOM 1683 C CA . TRP A 1 226 ? 17.778 -30.608 -15.423 1.00 29.47 226 TRP A CA 1
ATOM 1684 C C . TRP A 1 226 ? 17.482 -31.634 -16.537 1.00 29.47 226 TRP A C 1
ATOM 1686 O O . TRP A 1 226 ? 17.023 -31.245 -17.608 1.00 29.47 226 TRP A O 1
ATOM 1696 N N . ARG A 1 227 ? 17.746 -32.935 -16.343 1.00 22.00 227 ARG A N 1
ATOM 1697 C CA . ARG A 1 227 ? 17.670 -33.942 -17.423 1.00 22.00 227 ARG A CA 1
ATOM 1698 C C . ARG A 1 227 ? 16.358 -34.714 -17.584 1.00 22.00 227 ARG A C 1
ATOM 1700 O O . ARG A 1 227 ? 16.258 -35.453 -18.555 1.00 22.00 227 ARG A O 1
ATOM 1707 N N . HIS A 1 228 ? 15.349 -34.546 -16.726 1.00 25.08 228 HIS A N 1
ATOM 1708 C CA . HIS A 1 228 ? 14.158 -35.422 -16.768 1.00 25.08 228 HIS A CA 1
ATOM 1709 C C . HIS A 1 228 ? 12.783 -34.743 -16.873 1.00 25.08 228 HIS A C 1
ATOM 1711 O O . HIS A 1 228 ? 11.773 -35.397 -16.646 1.00 25.08 228 HIS A O 1
ATOM 1717 N N . MET A 1 229 ? 12.689 -33.479 -17.291 1.00 28.66 229 MET A N 1
ATOM 1718 C CA . MET A 1 229 ? 11.388 -32.888 -17.658 1.00 28.66 229 MET A CA 1
ATOM 1719 C C . MET A 1 229 ? 11.391 -32.452 -19.122 1.00 28.66 229 MET A C 1
ATOM 1721 O O . MET A 1 229 ? 11.415 -31.267 -19.445 1.00 28.66 229 MET A O 1
ATOM 1725 N N . ALA A 1 230 ? 11.397 -33.452 -20.004 1.00 26.36 230 ALA A N 1
ATOM 1726 C CA . ALA A 1 230 ? 11.066 -33.315 -21.415 1.00 26.36 230 ALA A CA 1
ATOM 1727 C C . ALA A 1 230 ? 10.008 -34.369 -21.795 1.00 26.36 230 ALA A C 1
ATOM 1729 O O . ALA A 1 230 ? 10.179 -35.547 -21.482 1.00 26.36 230 ALA A O 1
ATOM 1730 N N . SER A 1 231 ? 8.980 -33.911 -22.526 1.00 22.58 231 SER A N 1
ATOM 1731 C CA . SER A 1 231 ? 7.827 -34.634 -23.116 1.00 22.58 231 SER A CA 1
ATOM 1732 C C . SER A 1 231 ? 6.761 -35.117 -22.116 1.00 22.58 231 SER A C 1
ATOM 1734 O O . SER A 1 231 ? 7.108 -35.559 -21.027 1.00 22.58 231 SER A O 1
ATOM 1736 N N . TYR A 1 232 ? 5.447 -35.032 -22.346 1.00 24.53 232 TYR A N 1
ATOM 1737 C CA . TYR A 1 232 ? 4.546 -34.765 -23.493 1.00 24.53 232 TYR A CA 1
ATOM 1738 C C . TYR A 1 232 ? 3.360 -33.924 -22.937 1.00 24.53 232 TYR A C 1
ATOM 1740 O O . TYR A 1 232 ? 3.123 -34.004 -21.732 1.00 24.53 232 TYR A O 1
ATOM 1748 N N . ASP A 1 233 ? 2.570 -33.093 -23.620 1.00 31.62 233 ASP A N 1
ATOM 1749 C CA . ASP A 1 233 ? 2.327 -32.681 -25.013 1.00 31.62 233 ASP A CA 1
ATOM 1750 C C . ASP A 1 233 ? 2.202 -31.140 -25.051 1.00 31.62 233 ASP A C 1
ATOM 1752 O O . ASP A 1 233 ? 1.774 -30.561 -24.020 1.00 31.62 233 ASP A O 1
#

pLDDT: mean 74.38, std 17.67, range [22.0, 92.25]

Foldseek 3Di:
DVVVVVVVVVVVVVVVVVVVVVVVVVVVLLVLQLVLLVVLCVPVHCVQKPDCPDPVLVVVLVQAPWQVSVPDRGPIGGHDPDDDPSVVVSVVSCVVSVHDDDDDDNNPPDDDDDDDQADFQLVVQVVCVVRVDDQAAEPDGRDTNLRLQQQGHGPCCVPQNTSVVRDAKDWDAAPLRDIDIDGCPDPCNLVSVNSSRCRPNPRRPNDPVVSVVSVVPDDDDDDDDPPPPDDDD

InterPro domains:
  IPR016169 FAD-binding, type PCMH, subdomain 2 [G3DSA:3.30.465.10] (24-110)
  IPR016169 FAD-binding, type PCMH, subdomain 2 [G3DSA:3.30.465.10] (111-203)
  IPR036318 FAD-binding, type PCMH-like superfamily [SSF56176] (32-197)
  IPR050416 FAD-linked Oxidoreductases in Biosynthetic Pathways [PTHR42973] (112-199)

Organism: NCBI:txid703135

Sequence (233 aa):
MRLLALAASLILGLVIESTNVLAQKESSRKTIAEDTCKALKAKLGTTIVPDENSPEWAAALDAPWNLVNDGVAPTCIVFPYDHTPHVSAAMKEIVIHKAHYAVQSGGHTSMKVTVQPGLQWEEAILATESFGVAPVGGRVRDVGMGLLLGGGHSFLSPSVGFAAESYKELDVVFSNGDFITVNADNQYSDLFWALKGCASRCVMPSKPSALENIRSLSPGSPRLDWRHMASYD

Secondary structure (DSSP, 8-state):
-HHHHHHHHHHHHHHHHHHHHHHHHHHHHHHHHHHHHHHHHHHHHHHHS--TTSHHHHHHHH--SSHHHHT---S------SSTHHHHHHHHHHHHHT------SSS-PPPP----TTSBHHHHHHHHHTTT---S--SSSS-BGGGGTT----TTHHHH--HHHH--EEEEE-TTS-EEEEETTSTTHHHHHHTTT-GGGS---SSGGGGGGTGGG-SS-----TTS-----

Radius of gyration: 24.18 Å; chains: 1; bounding box: 56×60×60 Å